Protein AF-A0A7R9W0L5-F1 (afdb_monomer)

InterPro domains:
  IPR002812 3-dehydroquinate synthase [PTHR33563] (50-302)
  IPR056179 3-dehydroquinate synthase, C-terminal domain [PF26558] (154-300)

Solvent-accessible surface area (backbone atoms only — not comparable to full-atom values): 17891 Å² total; per-residue (Å²): 139,82,81,84,74,78,77,81,80,88,54,59,69,46,76,46,79,65,74,84,76,89,69,84,79,86,83,81,89,81,86,85,83,93,76,94,69,95,70,81,89,67,88,69,88,87,69,81,59,79,65,52,59,59,52,44,52,50,55,63,71,27,61,94,68,64,43,39,42,31,36,50,55,92,50,46,82,52,41,64,52,46,56,38,37,93,82,64,26,53,76,36,76,43,68,59,94,86,54,59,69,63,40,56,48,40,51,49,50,57,49,50,54,51,48,53,52,51,48,62,62,52,74,54,70,76,84,70,79,85,84,54,71,83,87,72,84,59,52,72,34,29,40,71,52,98,73,88,60,93,32,62,46,82,34,53,27,32,30,46,28,38,75,51,76,43,49,59,53,20,20,36,42,35,9,59,40,89,89,44,60,45,44,34,20,21,28,31,48,86,52,100,86,51,84,57,41,29,31,28,28,66,49,28,33,40,76,20,26,34,36,23,37,83,46,70,49,68,44,40,54,68,73,62,51,65,67,44,42,30,30,35,40,27,64,81,82,69,48,75,46,64,43,40,30,58,43,79,48,74,44,83,40,55,20,28,45,33,37,37,40,32,75,43,96,83,76,46,75,46,73,40,39,31,48,33,51,72,33,76,68,30,30,35,58,34,88,78,67,99,48,67,48,47,36,59,68,73,47,55,69,62,79,84,126

Sequence (305 aa):
QDAAMALVGSAEWVLCDTRDDGDHGDTGGVPSDSSSSSGDDSDGDGGGSWRMIPAENLISVSRGTGTRVAVTVERAGDVVGLSRALELGVDALCVDIGAADELWTAAAEAREERRRGAEADDAGAGAGPSSGPSIVTGKCTRLEASGGGAGTVIADRVCVDLVRNLTPAEGCWIGSSAKLTALVLSEAATSSYVPSRPFRVNAGPVHSYIVLGDGKTTKYLAELRAGDEVLVHDVQSGEDRSVAVGRLKVEVRPCVMVGLSAELEDDAAAEGQVFLQQAETVRLGQREGDDSFVRVTDLSTDAQT

Structure (mmCIF, N/CA/C/O backbone):
data_AF-A0A7R9W0L5-F1
#
_entry.id   AF-A0A7R9W0L5-F1
#
loop_
_atom_site.group_PDB
_atom_site.id
_atom_site.type_symbol
_atom_site.label_atom_id
_atom_site.label_alt_id
_atom_site.label_comp_id
_atom_site.label_asym_id
_atom_site.label_entity_id
_atom_site.label_seq_id
_atom_site.pdbx_PDB_ins_code
_atom_site.Cartn_x
_atom_site.Cartn_y
_atom_site.Cartn_z
_atom_site.occupancy
_atom_site.B_iso_or_equiv
_atom_site.auth_seq_id
_atom_site.auth_comp_id
_atom_site.auth_asym_id
_atom_site.auth_atom_id
_atom_site.pdbx_PDB_model_num
ATOM 1 N N . GLN A 1 1 ? -45.007 14.762 17.135 1.00 34.75 1 GLN A N 1
ATOM 2 C CA . GLN A 1 1 ? -44.986 13.406 17.713 1.00 34.75 1 GLN A CA 1
ATOM 3 C C . GLN A 1 1 ? -44.819 12.293 16.670 1.00 34.75 1 GLN A C 1
ATOM 5 O O . GLN A 1 1 ? -44.615 11.177 17.105 1.00 34.75 1 GLN A O 1
ATOM 10 N N . ASP A 1 2 ? -44.727 12.565 15.355 1.00 36.88 2 ASP A N 1
ATOM 11 C CA . ASP A 1 2 ? -44.662 11.491 14.331 1.00 36.88 2 ASP A CA 1
ATOM 12 C C . ASP A 1 2 ? -43.419 11.477 13.414 1.00 36.88 2 ASP A C 1
ATOM 14 O O . ASP A 1 2 ? -43.422 10.812 12.387 1.00 36.88 2 ASP A O 1
ATOM 18 N N . ALA A 1 3 ? -42.319 12.149 13.772 1.00 29.69 3 ALA A N 1
ATOM 19 C CA . ALA A 1 3 ? -41.057 12.047 13.011 1.00 29.69 3 ALA A CA 1
ATOM 20 C C . ALA A 1 3 ? -39.934 11.296 13.756 1.00 29.69 3 ALA A C 1
ATOM 22 O O . ALA A 1 3 ? -38.934 10.931 13.150 1.00 29.69 3 ALA A O 1
ATOM 23 N N . ALA A 1 4 ? -40.102 11.026 15.056 1.00 29.69 4 ALA A N 1
ATOM 24 C CA . ALA A 1 4 ? -39.086 10.367 15.887 1.00 29.69 4 ALA A CA 1
ATOM 25 C C . ALA A 1 4 ? -39.265 8.837 15.996 1.00 29.69 4 ALA A C 1
ATOM 27 O O . ALA A 1 4 ? -38.382 8.154 16.500 1.00 29.69 4 ALA A O 1
ATOM 28 N N . MET A 1 5 ? -40.386 8.290 15.510 1.00 27.33 5 MET A N 1
ATOM 29 C CA . MET A 1 5 ? -40.734 6.859 15.603 1.00 27.33 5 MET A CA 1
ATOM 30 C C . MET A 1 5 ? -40.471 6.066 14.309 1.00 27.33 5 MET A C 1
ATOM 32 O O . MET A 1 5 ? -40.745 4.872 14.264 1.00 27.33 5 MET A O 1
ATOM 36 N N . ALA A 1 6 ? -39.923 6.690 13.259 1.00 29.44 6 ALA A N 1
ATOM 37 C CA . ALA A 1 6 ? -39.742 6.057 11.944 1.00 29.44 6 ALA A CA 1
ATOM 38 C C . ALA A 1 6 ? -38.325 5.504 11.672 1.00 29.44 6 ALA A C 1
ATOM 40 O O . ALA A 1 6 ? -38.046 5.075 10.558 1.00 29.44 6 ALA A O 1
ATOM 41 N N . LEU A 1 7 ? -37.430 5.489 12.667 1.00 29.89 7 LEU A N 1
ATOM 42 C CA . LEU A 1 7 ? -36.058 4.962 12.534 1.00 29.89 7 LEU A CA 1
ATOM 43 C C . LEU A 1 7 ? -35.806 3.676 13.337 1.00 29.89 7 LEU A C 1
ATOM 45 O O . LEU A 1 7 ? -34.663 3.264 13.524 1.00 29.89 7 LEU A O 1
ATOM 49 N N . VAL A 1 8 ? -36.869 3.007 13.786 1.00 33.22 8 VAL A N 1
ATOM 50 C CA . VAL A 1 8 ? -36.753 1.657 14.341 1.00 33.22 8 VAL A CA 1
ATOM 51 C C . VAL A 1 8 ? -36.676 0.658 13.181 1.00 33.22 8 VAL A C 1
ATOM 53 O O . VAL A 1 8 ? -37.687 0.364 12.551 1.00 33.22 8 VAL A O 1
ATOM 56 N N . GLY A 1 9 ? -35.477 0.121 12.929 1.00 40.94 9 GLY A N 1
ATOM 57 C CA . GLY A 1 9 ? -35.328 -1.218 12.342 1.00 40.94 9 GLY A CA 1
ATOM 58 C C . GLY A 1 9 ? -34.834 -1.349 10.897 1.00 40.94 9 GLY A C 1
ATOM 59 O O . GLY A 1 9 ? -35.378 -2.173 10.171 1.00 40.94 9 GLY A O 1
ATOM 60 N N . SER A 1 10 ? -33.794 -0.625 10.465 1.00 42.66 10 SER A N 1
ATOM 61 C CA . SER A 1 10 ? -33.135 -0.923 9.172 1.00 42.66 10 SER A CA 1
ATOM 62 C C . SER A 1 10 ? -31.627 -1.179 9.242 1.00 42.66 10 SER A C 1
ATOM 64 O O . SER A 1 10 ? -30.996 -1.324 8.200 1.00 42.66 10 SER A O 1
ATOM 66 N N . ALA A 1 11 ? -31.042 -1.228 10.438 1.00 47.88 11 ALA A N 1
ATOM 67 C CA . ALA A 1 11 ? -29.688 -1.732 10.636 1.00 47.88 11 ALA A CA 1
ATOM 68 C C . ALA A 1 11 ? -29.788 -3.003 11.477 1.00 47.88 11 ALA A C 1
ATOM 70 O O . ALA A 1 11 ? -30.410 -2.978 12.543 1.00 47.88 11 ALA A O 1
ATOM 71 N N . GLU A 1 12 ? -29.217 -4.108 10.998 1.00 62.69 12 GLU A N 1
ATOM 72 C CA . GLU A 1 12 ? -28.994 -5.269 11.855 1.00 62.69 12 GLU A CA 1
ATOM 73 C C . GLU A 1 12 ? -27.978 -4.844 12.918 1.00 62.69 12 GLU A C 1
ATOM 75 O O . GLU A 1 12 ? -26.856 -4.449 12.602 1.00 62.69 12 GLU A O 1
ATOM 80 N N . TRP A 1 13 ? -28.408 -4.817 14.178 1.00 71.06 13 TRP A N 1
ATOM 81 C CA . TRP A 1 13 ? -27.523 -4.527 15.298 1.00 71.06 13 TRP A CA 1
ATOM 82 C C . TRP A 1 13 ? -26.973 -5.835 15.839 1.00 71.06 13 TRP A C 1
ATOM 84 O O . TRP A 1 13 ? -27.733 -6.747 16.165 1.00 71.06 13 TRP A O 1
ATOM 94 N N . VAL A 1 14 ? -25.657 -5.899 15.992 1.00 72.12 14 VAL A N 1
ATOM 95 C CA . VAL A 1 14 ? -24.996 -6.932 16.781 1.00 72.12 14 VAL A CA 1
ATOM 96 C C . VAL A 1 14 ? -24.668 -6.321 18.134 1.00 72.12 14 VAL A C 1
ATOM 98 O O . VAL A 1 14 ? -23.895 -5.367 18.221 1.00 72.12 14 VAL A O 1
ATOM 101 N N . LEU A 1 15 ? -25.285 -6.863 19.183 1.00 75.12 15 LEU A N 1
ATOM 102 C CA . LEU A 1 15 ? -24.950 -6.533 20.562 1.00 75.12 15 LEU 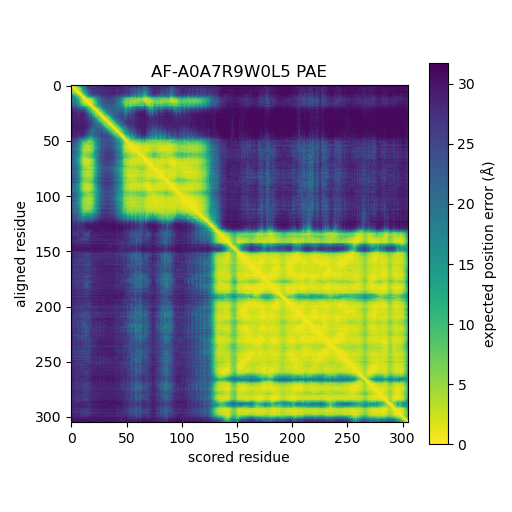A CA 1
ATOM 103 C C . LEU A 1 15 ? -23.866 -7.498 21.043 1.00 75.12 15 LEU A C 1
ATOM 105 O O . LEU A 1 15 ? -24.099 -8.702 21.136 1.00 75.12 15 LEU A O 1
ATOM 109 N N . CYS A 1 16 ? -22.690 -6.962 21.346 1.00 74.12 16 CYS A N 1
ATOM 110 C CA . CYS A 1 16 ? -21.625 -7.697 22.004 1.00 74.12 16 CYS A CA 1
ATOM 111 C C . CYS A 1 16 ? -21.727 -7.464 23.510 1.00 74.12 16 CYS A C 1
ATOM 113 O O . CYS A 1 16 ? -21.418 -6.379 24.013 1.00 74.12 16 CYS A O 1
ATOM 115 N N . ASP A 1 17 ? -22.180 -8.494 24.215 1.00 71.44 17 ASP A N 1
ATOM 116 C CA . ASP A 1 17 ? -22.121 -8.522 25.664 1.00 71.44 17 ASP A CA 1
ATOM 117 C C . ASP A 1 17 ? -20.736 -9.015 26.086 1.00 71.44 17 ASP A C 1
ATOM 119 O O . ASP A 1 17 ? -20.365 -10.153 25.808 1.00 71.44 17 ASP A O 1
ATOM 123 N N . THR A 1 18 ? -19.942 -8.128 26.681 1.00 61.59 18 THR A N 1
ATOM 124 C CA . THR A 1 18 ? -18.583 -8.456 27.134 1.00 61.59 18 THR A CA 1
ATOM 125 C C . THR A 1 18 ? -18.512 -8.701 28.636 1.00 61.59 18 THR A C 1
ATOM 127 O O . THR A 1 18 ? -17.411 -8.854 29.163 1.00 61.59 18 THR A O 1
ATOM 130 N N . ARG A 1 19 ? -19.658 -8.712 29.328 1.00 64.31 19 ARG A N 1
ATOM 131 C CA . ARG A 1 19 ? -19.737 -8.914 30.776 1.00 64.31 19 ARG A CA 1
ATOM 132 C C . ARG A 1 19 ? -19.174 -10.282 31.154 1.00 64.31 19 ARG A C 1
ATOM 134 O O . ARG A 1 19 ? -19.301 -11.250 30.409 1.00 64.31 19 ARG A O 1
ATOM 141 N N . ASP A 1 20 ? -18.476 -10.320 32.282 1.00 57.91 20 ASP A N 1
ATOM 142 C CA . ASP A 1 20 ? -17.773 -11.515 32.738 1.00 57.91 20 ASP A CA 1
ATOM 143 C C . ASP A 1 20 ? -18.773 -12.436 33.451 1.00 57.91 20 ASP A C 1
ATOM 145 O O . ASP A 1 20 ? -19.079 -12.254 34.631 1.00 57.91 20 ASP A O 1
ATOM 149 N N . ASP A 1 21 ? -19.348 -13.393 32.723 1.00 45.19 21 ASP A N 1
ATOM 150 C CA . ASP A 1 21 ? -20.144 -14.457 33.328 1.00 45.19 21 ASP A CA 1
ATOM 151 C C . ASP A 1 21 ? -19.165 -15.457 33.956 1.00 45.19 21 ASP A C 1
ATOM 153 O O . ASP A 1 21 ? -18.685 -16.379 33.297 1.00 45.19 21 ASP A O 1
ATOM 157 N N . GLY A 1 22 ? -18.829 -15.244 35.231 1.00 44.59 22 GLY A N 1
ATOM 158 C CA . GLY A 1 22 ? -17.899 -16.054 36.026 1.00 44.59 22 GLY A CA 1
ATOM 159 C C . GLY A 1 22 ? -18.328 -17.508 36.287 1.00 44.59 22 GLY A C 1
ATOM 160 O O . GLY A 1 22 ? -18.217 -17.980 37.415 1.00 44.59 22 GLY A O 1
ATOM 161 N N . ASP A 1 23 ? -18.798 -18.233 35.273 1.00 38.44 23 ASP A N 1
ATOM 162 C CA . ASP A 1 23 ? -19.141 -19.652 35.340 1.00 38.44 23 ASP A CA 1
ATOM 163 C C . ASP A 1 23 ? -18.310 -20.452 34.325 1.00 38.44 23 ASP A C 1
ATOM 165 O O . ASP A 1 23 ? -18.768 -20.889 33.268 1.00 38.44 23 ASP A O 1
ATOM 169 N N . HIS A 1 24 ? -17.032 -20.653 34.644 1.00 44.25 24 HIS A N 1
ATOM 170 C CA . HIS A 1 24 ? -16.303 -21.816 34.142 1.00 44.25 24 HIS A CA 1
ATOM 171 C C . HIS A 1 24 ? -16.594 -22.991 35.076 1.00 44.25 24 HIS A C 1
ATOM 173 O O . HIS A 1 24 ? -15.804 -23.329 35.956 1.00 44.25 24 HIS A O 1
ATOM 179 N N . GLY A 1 25 ? -17.767 -23.596 34.882 1.00 31.89 25 GLY A N 1
ATOM 180 C CA . GLY A 1 25 ? -18.154 -24.855 35.502 1.00 31.89 25 GLY A CA 1
ATOM 181 C C . GLY A 1 25 ? -17.182 -25.975 35.126 1.00 31.89 25 GLY A C 1
ATOM 182 O O . GLY A 1 25 ? -17.280 -26.586 34.062 1.00 31.89 25 GLY A O 1
ATOM 183 N N . ASP A 1 26 ? -16.252 -26.246 36.036 1.00 38.25 26 ASP A N 1
ATOM 184 C CA . ASP A 1 26 ? -15.405 -27.432 36.082 1.00 38.25 26 ASP A CA 1
ATOM 185 C C . ASP A 1 26 ? -16.265 -28.708 36.122 1.00 38.25 26 ASP A C 1
ATOM 187 O O . ASP A 1 26 ? -16.941 -28.990 37.111 1.00 38.25 26 ASP A O 1
ATOM 191 N N . THR A 1 27 ? -16.230 -29.503 35.048 1.00 36.38 27 THR A N 1
ATOM 192 C CA . THR A 1 27 ? -16.520 -30.943 35.115 1.00 36.38 27 THR A CA 1
ATOM 193 C C . THR A 1 27 ? -15.613 -31.717 34.157 1.00 36.38 27 THR A C 1
ATOM 195 O O . THR A 1 27 ? -15.954 -31.976 33.005 1.00 36.38 27 THR A O 1
ATOM 198 N N . GLY A 1 28 ? -14.443 -32.141 34.639 1.00 30.94 28 GLY A N 1
ATOM 199 C CA . GLY A 1 28 ? -13.601 -33.067 33.876 1.00 30.94 28 GLY A CA 1
ATOM 200 C C . GLY A 1 28 ? -12.304 -33.474 34.563 1.00 30.94 28 GLY A C 1
ATOM 201 O O . GLY A 1 28 ? -11.228 -33.228 34.031 1.00 30.94 28 GLY A O 1
ATOM 202 N N . GLY A 1 29 ? -12.396 -34.092 35.742 1.00 29.16 29 GLY A N 1
ATOM 203 C CA . GLY A 1 29 ? -11.234 -34.467 36.546 1.00 29.16 29 GLY A CA 1
ATOM 204 C C . GLY A 1 29 ? -10.310 -35.534 35.939 1.00 29.16 29 GLY A C 1
ATOM 205 O O . GLY A 1 29 ? -10.769 -36.535 35.393 1.00 29.16 29 GLY A O 1
ATOM 206 N N . VAL A 1 30 ? -9.005 -35.357 36.177 1.00 32.53 30 VAL A N 1
ATOM 207 C CA . VAL A 1 30 ? -7.988 -36.406 36.396 1.00 32.53 30 VAL A CA 1
ATOM 208 C C . VAL A 1 30 ? -6.987 -35.854 37.437 1.00 32.53 30 VAL A C 1
ATOM 210 O O . VAL A 1 30 ? -6.662 -34.669 37.365 1.00 32.53 30 VAL A O 1
ATOM 213 N N . PRO A 1 31 ? -6.539 -36.636 38.443 1.00 35.94 31 PRO A N 1
ATOM 214 C CA . PRO A 1 31 ? -5.947 -36.080 39.658 1.00 35.94 31 PRO A CA 1
ATOM 215 C C . PRO A 1 31 ? -4.422 -35.901 39.620 1.00 35.94 31 PRO A C 1
ATOM 217 O O . PRO A 1 31 ? -3.700 -36.675 38.999 1.00 35.94 31 PRO A O 1
ATOM 220 N N . SER A 1 32 ? -4.005 -34.919 40.428 1.00 33.69 32 SER A N 1
ATOM 221 C CA . SER A 1 32 ? -2.757 -34.787 41.194 1.00 33.69 32 SER A CA 1
ATOM 222 C C . SER A 1 32 ? -1.420 -34.913 40.461 1.00 33.69 32 SER A C 1
ATOM 224 O O . SER A 1 32 ? -0.955 -36.015 40.198 1.00 33.69 32 SER A O 1
ATOM 226 N N . ASP A 1 33 ? -0.705 -33.790 40.389 1.00 27.56 33 ASP A N 1
ATOM 227 C CA . ASP A 1 33 ? 0.568 -33.718 41.103 1.00 27.56 33 ASP A CA 1
ATOM 228 C C . ASP A 1 33 ? 0.789 -32.326 41.699 1.00 27.56 33 ASP A C 1
ATOM 230 O O . ASP A 1 33 ? 0.549 -31.286 41.088 1.00 27.56 33 ASP A O 1
ATOM 234 N N . SER A 1 34 ? 1.177 -32.341 42.967 1.00 35.25 34 SER A N 1
ATOM 235 C CA . SER A 1 34 ? 1.405 -31.186 43.816 1.00 35.25 34 SER A CA 1
ATOM 236 C C . SER A 1 34 ? 2.727 -30.504 43.479 1.00 35.25 34 SER A C 1
ATOM 238 O O . SER A 1 34 ? 3.794 -31.075 43.706 1.00 35.25 34 SER A O 1
ATOM 240 N N . SER A 1 35 ? 2.671 -29.236 43.088 1.00 30.81 35 SER A N 1
ATOM 241 C CA . SER A 1 35 ? 3.763 -28.300 43.342 1.00 30.81 35 SER A CA 1
ATOM 242 C C . SER A 1 35 ? 3.185 -26.940 43.695 1.00 30.81 35 SER A C 1
ATOM 244 O O . SER A 1 35 ? 2.633 -26.229 42.861 1.00 30.81 35 SER A O 1
ATOM 246 N N . SER A 1 36 ? 3.303 -26.612 44.974 1.00 32.59 36 SER A N 1
ATOM 247 C CA . SER A 1 36 ? 3.072 -25.294 45.534 1.00 32.59 36 SER A CA 1
ATOM 248 C C . SER A 1 36 ? 3.970 -24.254 44.861 1.00 32.59 36 SER A C 1
ATOM 250 O O . SER A 1 36 ? 5.187 -24.279 45.051 1.00 32.59 36 SER A O 1
ATOM 252 N N . SER A 1 37 ? 3.373 -23.289 44.175 1.00 28.89 37 SER A N 1
ATOM 253 C CA . SER A 1 37 ? 3.909 -21.932 44.144 1.00 28.89 37 SER A CA 1
ATOM 254 C C . SER A 1 37 ? 2.746 -20.965 44.271 1.00 28.89 37 SER A C 1
ATOM 256 O O . SER A 1 37 ? 1.914 -20.854 43.377 1.00 28.89 37 SER A O 1
ATOM 258 N N . SER A 1 38 ? 2.687 -20.302 45.419 1.00 34.09 38 SER A N 1
ATOM 259 C CA . SER A 1 38 ? 1.970 -19.052 45.625 1.00 34.09 38 SER A CA 1
ATOM 260 C C . SER A 1 38 ? 2.437 -18.043 44.573 1.00 34.09 38 SER A C 1
ATOM 262 O O . SER A 1 38 ? 3.528 -17.485 44.700 1.00 34.09 38 SER A O 1
ATOM 264 N N . GLY A 1 39 ? 1.650 -17.896 43.511 1.00 26.75 39 GLY A N 1
ATOM 265 C CA . GLY A 1 39 ? 1.764 -16.830 42.530 1.00 26.75 39 GLY A CA 1
ATOM 266 C C . GLY A 1 39 ? 0.730 -15.776 42.879 1.00 26.75 39 GLY A C 1
ATOM 267 O O . GLY A 1 39 ? -0.462 -16.038 42.814 1.00 26.75 39 GLY A O 1
ATOM 268 N N . ASP A 1 40 ? 1.235 -14.647 43.346 1.00 27.00 40 ASP A N 1
ATOM 269 C CA . ASP A 1 40 ? 0.537 -13.387 43.562 1.00 27.00 40 ASP A CA 1
ATOM 270 C C . ASP A 1 40 ? -0.138 -12.972 42.240 1.00 27.00 40 ASP A C 1
ATOM 272 O O . ASP A 1 40 ? 0.567 -12.687 41.264 1.00 27.00 40 ASP A O 1
ATOM 276 N N . ASP A 1 41 ? -1.475 -12.970 42.188 1.00 29.83 41 ASP A N 1
ATOM 277 C CA . ASP A 1 41 ? -2.255 -12.362 41.102 1.00 29.83 41 ASP A CA 1
ATOM 278 C C . ASP A 1 41 ? -2.067 -10.845 41.188 1.00 29.83 41 ASP A C 1
ATOM 280 O O . ASP A 1 41 ? -2.843 -10.097 41.780 1.00 29.83 41 ASP A O 1
ATOM 284 N N . SER A 1 42 ? -0.936 -10.407 40.649 1.00 29.22 42 SER A N 1
ATOM 285 C CA . SER A 1 42 ? -0.634 -9.012 40.407 1.00 29.22 42 SER A CA 1
ATOM 286 C C . SER A 1 42 ? -1.112 -8.695 38.998 1.00 29.22 42 SER A C 1
ATOM 288 O O . SER A 1 42 ? -0.500 -9.111 38.015 1.00 29.22 42 SER A O 1
ATOM 290 N N . ASP A 1 43 ? -2.231 -7.971 38.930 1.00 36.09 43 ASP A N 1
ATOM 291 C CA . ASP A 1 43 ? -2.732 -7.291 37.739 1.00 36.09 43 ASP A CA 1
ATOM 292 C C . ASP A 1 43 ? -1.620 -6.410 37.150 1.00 36.09 43 ASP A C 1
ATOM 294 O O . ASP A 1 43 ? -1.387 -5.267 37.553 1.00 36.09 43 ASP A O 1
ATOM 298 N N . GLY A 1 44 ? -0.874 -6.998 36.217 1.00 30.19 44 GLY A N 1
ATOM 299 C CA . GLY A 1 44 ? 0.159 -6.348 35.433 1.00 30.19 44 GLY A CA 1
ATOM 300 C C . GLY A 1 44 ? -0.469 -5.533 34.312 1.00 30.19 44 GLY A C 1
ATOM 301 O O . GLY A 1 44 ? -0.815 -6.065 33.259 1.00 30.19 44 GLY A O 1
ATOM 302 N N . ASP A 1 45 ? -0.579 -4.232 34.559 1.00 39.53 45 ASP A N 1
ATOM 303 C CA . ASP A 1 45 ? -0.750 -3.161 33.578 1.00 39.53 45 ASP A CA 1
ATOM 304 C C . ASP A 1 45 ? 0.206 -3.354 32.379 1.00 39.53 45 ASP A C 1
ATOM 306 O O . ASP A 1 45 ? 1.430 -3.314 32.533 1.00 39.53 45 ASP A O 1
ATOM 310 N N . GLY A 1 46 ? -0.343 -3.629 31.187 1.00 33.72 46 GLY A N 1
ATOM 311 C CA . GLY A 1 46 ? 0.453 -3.789 29.959 1.00 33.72 46 GLY A CA 1
ATOM 312 C C . GLY A 1 46 ? -0.122 -4.663 28.835 1.00 33.72 46 GLY A C 1
ATOM 313 O O . GLY A 1 46 ? 0.515 -4.779 27.788 1.00 33.72 46 GLY A O 1
ATOM 314 N N . GLY A 1 47 ? -1.303 -5.266 28.992 1.00 34.38 47 GLY A N 1
ATOM 315 C CA . GLY A 1 47 ? -1.981 -6.029 27.936 1.00 34.38 47 GLY A CA 1
ATOM 316 C C . GLY A 1 47 ? -3.387 -5.491 27.699 1.00 34.38 47 GLY A C 1
ATOM 317 O O . GLY A 1 47 ? -4.166 -5.395 28.641 1.00 34.38 47 GLY A O 1
ATOM 318 N N . GLY A 1 48 ? -3.717 -5.113 26.459 1.00 45.94 48 GLY A N 1
ATOM 319 C CA . GLY A 1 48 ? -5.055 -4.629 26.109 1.00 45.94 48 GLY A CA 1
ATOM 320 C C . GLY A 1 48 ? -6.145 -5.571 26.628 1.00 45.94 48 GLY A C 1
ATOM 321 O O . GLY A 1 48 ? -6.033 -6.787 26.482 1.00 45.94 48 GLY A O 1
ATOM 322 N N . SER A 1 49 ? -7.180 -4.997 27.253 1.00 58.41 49 SER A N 1
ATOM 323 C CA . SER A 1 49 ? -8.343 -5.720 27.785 1.00 58.41 49 SER A CA 1
ATOM 324 C C . SER A 1 49 ? -8.810 -6.774 26.775 1.00 58.41 49 SER A C 1
ATOM 326 O O . SER A 1 49 ? -9.047 -6.437 25.615 1.00 58.41 49 SER A O 1
ATOM 328 N N . TRP A 1 50 ? -8.978 -8.036 27.194 1.00 59.22 50 TRP A N 1
ATOM 329 C CA . TRP A 1 50 ? -9.490 -9.129 26.344 1.00 59.22 50 TRP A CA 1
ATOM 330 C C . TRP A 1 50 ? -10.806 -8.761 25.635 1.00 59.22 50 TRP A C 1
ATOM 332 O O . TRP A 1 50 ? -11.133 -9.346 24.615 1.00 59.22 50 TRP A O 1
ATOM 342 N N . ARG A 1 51 ? -11.533 -7.747 26.127 1.00 59.94 51 ARG A N 1
ATOM 343 C CA . ARG A 1 51 ? -12.759 -7.187 25.536 1.00 59.94 51 ARG A CA 1
ATOM 344 C C . ARG A 1 51 ? -12.529 -6.334 24.279 1.00 59.94 51 ARG A C 1
ATOM 346 O O . ARG A 1 51 ? -13.438 -6.211 23.462 1.00 59.94 51 ARG A O 1
ATOM 353 N N . MET A 1 52 ? -11.330 -5.780 24.096 1.00 66.81 52 MET A N 1
ATOM 354 C CA . MET A 1 52 ? -10.970 -4.978 22.921 1.00 66.81 52 MET A CA 1
ATOM 355 C C . MET A 1 52 ? -10.888 -5.835 21.656 1.00 66.81 52 MET A C 1
ATOM 357 O O . MET A 1 52 ? -11.457 -5.469 20.633 1.00 66.81 52 MET A O 1
ATOM 361 N N . ILE A 1 53 ? -10.264 -7.013 21.737 1.00 69.69 53 ILE A N 1
ATOM 362 C CA . ILE A 1 53 ? -10.016 -7.878 20.573 1.00 69.69 53 ILE A CA 1
ATOM 363 C C . ILE A 1 53 ? -11.334 -8.368 19.919 1.00 69.69 53 ILE A C 1
ATOM 365 O O . ILE A 1 53 ? -11.469 -8.271 18.697 1.00 69.69 53 ILE A O 1
ATOM 369 N N . PRO A 1 54 ? -12.353 -8.846 20.666 1.00 72.06 54 PRO A N 1
ATOM 370 C CA . PRO A 1 54 ? -13.660 -9.186 20.108 1.00 72.06 54 PRO A CA 1
ATOM 371 C C . PRO A 1 54 ? -14.374 -7.993 19.472 1.00 72.06 54 PRO A C 1
ATOM 373 O O . PRO A 1 54 ? -14.947 -8.141 18.393 1.00 72.06 54 PRO A O 1
ATOM 376 N N . ALA A 1 55 ? -14.327 -6.816 20.104 1.00 72.31 55 ALA A N 1
ATOM 377 C CA . ALA A 1 55 ? -14.956 -5.614 19.564 1.00 72.31 55 ALA A CA 1
ATOM 378 C C . ALA A 1 55 ? -14.294 -5.177 18.248 1.00 72.31 55 ALA A C 1
ATOM 380 O O . ALA A 1 55 ? -14.993 -4.886 17.280 1.00 72.31 55 ALA A O 1
ATOM 381 N N . GLU A 1 56 ? -12.963 -5.208 18.169 1.00 77.75 56 GLU A N 1
ATOM 382 C CA . GLU A 1 56 ? -12.208 -4.915 16.946 1.00 77.75 56 GLU A CA 1
ATOM 383 C C . GLU A 1 56 ? -12.526 -5.905 15.822 1.00 77.75 56 GLU A C 1
ATOM 385 O O . GLU A 1 56 ? -12.765 -5.492 14.685 1.00 77.75 56 GLU A O 1
ATOM 390 N N . ASN A 1 57 ? -12.614 -7.199 16.141 1.00 74.94 57 ASN A N 1
ATOM 391 C CA . ASN A 1 57 ? -13.004 -8.225 15.177 1.00 74.94 57 ASN A CA 1
ATOM 392 C C . ASN A 1 57 ? -14.422 -7.989 14.640 1.00 74.94 57 ASN A C 1
ATOM 394 O O . ASN A 1 57 ? -14.635 -8.074 13.431 1.00 74.94 57 ASN A O 1
ATOM 398 N N . LEU A 1 58 ? -15.379 -7.654 15.515 1.00 74.44 58 LEU A N 1
ATOM 399 C CA . LEU A 1 58 ? -16.758 -7.355 15.123 1.00 74.44 58 LEU A CA 1
ATOM 400 C C . LEU A 1 58 ? -16.855 -6.092 14.268 1.00 74.44 58 LEU A C 1
ATOM 402 O O . LEU A 1 58 ? -17.544 -6.112 13.251 1.00 74.44 58 LEU A O 1
ATOM 406 N N . ILE A 1 59 ? -16.137 -5.028 14.640 1.00 74.62 59 ILE A N 1
ATOM 407 C CA . ILE A 1 59 ? -16.041 -3.807 13.834 1.00 74.62 59 ILE A CA 1
ATOM 408 C C . ILE A 1 59 ? -15.463 -4.143 12.463 1.00 74.62 59 ILE A C 1
ATOM 410 O O . ILE A 1 59 ? -15.994 -3.681 11.465 1.00 74.62 59 ILE A O 1
ATOM 414 N N . SER A 1 60 ? -14.394 -4.940 12.394 1.00 70.06 60 SER A N 1
ATOM 415 C CA . SER A 1 60 ? -13.731 -5.300 11.136 1.00 70.06 60 SER A CA 1
ATOM 416 C C . SER A 1 60 ? -14.677 -6.015 10.166 1.00 70.06 60 SER A C 1
ATOM 418 O O . SER A 1 60 ? -14.783 -5.621 9.004 1.00 70.06 60 SER A O 1
ATOM 420 N N . VAL A 1 61 ? -15.427 -7.014 10.646 1.00 69.25 61 VAL A N 1
ATOM 421 C CA . VAL A 1 61 ? -16.336 -7.797 9.790 1.00 69.25 61 VAL A CA 1
ATOM 422 C C . VAL A 1 61 ? -17.641 -7.075 9.453 1.00 69.25 61 VAL A C 1
ATOM 424 O O . VAL A 1 61 ? -18.255 -7.393 8.436 1.00 69.25 61 VAL A O 1
ATOM 427 N N . SER A 1 62 ? -18.087 -6.121 10.276 1.00 68.00 62 SER A N 1
ATOM 428 C CA . SER A 1 62 ? -19.340 -5.395 10.039 1.00 68.00 62 SER A CA 1
ATOM 429 C C . SER A 1 62 ? -19.195 -4.263 9.016 1.00 68.00 62 SER A C 1
ATOM 431 O O . SER A 1 62 ? -20.202 -3.835 8.435 1.00 68.00 62 SER A O 1
ATOM 433 N N . ARG A 1 63 ? -17.967 -3.804 8.723 1.00 70.88 63 ARG A N 1
ATOM 434 C CA . ARG A 1 63 ? -17.721 -2.702 7.773 1.00 70.88 63 ARG A CA 1
ATOM 435 C C . ARG A 1 63 ? -18.338 -2.980 6.405 1.00 70.88 63 ARG A C 1
ATOM 437 O O . ARG A 1 63 ? -18.157 -4.039 5.815 1.00 70.88 63 ARG A O 1
ATOM 444 N N . GLY A 1 64 ? -19.066 -1.993 5.885 1.00 59.78 64 GLY A N 1
ATOM 445 C CA . GLY A 1 64 ? -19.669 -2.044 4.549 1.00 59.78 64 GLY A CA 1
ATOM 446 C C . GLY A 1 64 ? -20.874 -2.982 4.415 1.00 59.78 64 GLY A C 1
ATOM 447 O O . GLY A 1 64 ? -21.517 -2.986 3.371 1.00 59.78 64 GLY A O 1
ATOM 448 N N . THR A 1 65 ? -21.224 -3.734 5.464 1.00 70.88 65 THR A N 1
ATOM 449 C CA . TH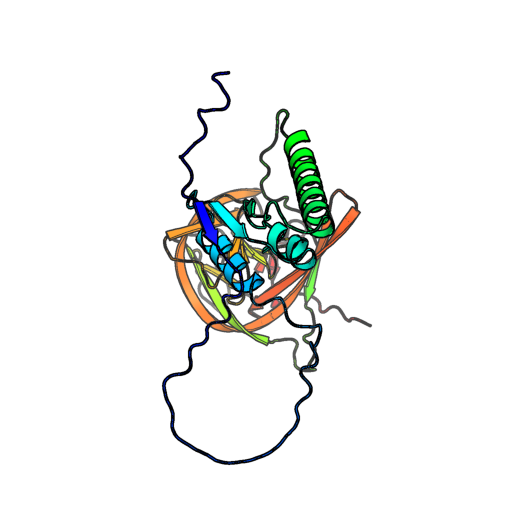R A 1 65 ? -22.388 -4.639 5.457 1.00 70.88 65 THR A CA 1
ATOM 450 C C . THR A 1 65 ? -23.696 -3.935 5.830 1.00 70.88 65 THR A C 1
ATOM 452 O O . THR A 1 65 ? -24.773 -4.478 5.610 1.00 70.88 65 THR A O 1
ATOM 455 N N . GLY A 1 66 ? -23.614 -2.730 6.409 1.00 73.38 66 GLY A N 1
ATOM 456 C CA . GLY A 1 66 ? -24.752 -2.023 7.011 1.00 73.38 66 GLY A CA 1
ATOM 457 C C . GLY A 1 66 ? -25.095 -2.488 8.434 1.00 73.38 66 GLY A C 1
ATOM 458 O O . GLY A 1 66 ? -25.924 -1.856 9.093 1.00 73.38 66 GLY A O 1
ATOM 459 N N . THR A 1 67 ? -24.437 -3.545 8.918 1.00 75.25 67 THR A N 1
ATOM 460 C CA . THR A 1 67 ? -24.537 -4.044 10.295 1.00 75.25 67 THR A CA 1
ATOM 461 C C . THR A 1 67 ? -23.871 -3.067 11.257 1.00 75.25 67 THR A C 1
ATOM 463 O O . THR A 1 67 ? -22.739 -2.647 11.018 1.00 75.25 67 THR A O 1
ATOM 466 N N . ARG A 1 68 ? -24.551 -2.728 12.355 1.00 82.38 68 ARG A N 1
ATOM 467 C CA . ARG A 1 68 ? -24.033 -1.835 13.403 1.00 82.38 68 ARG A CA 1
ATOM 468 C C . ARG A 1 68 ? -23.660 -2.617 14.655 1.00 82.38 68 ARG A C 1
ATOM 470 O O . ARG A 1 68 ? -24.357 -3.554 15.035 1.00 82.38 68 ARG A O 1
ATOM 477 N N . VAL A 1 69 ? -22.580 -2.222 15.312 1.00 82.19 69 VAL A N 1
ATOM 478 C CA . VAL A 1 69 ? -22.017 -2.900 16.482 1.00 82.19 69 VAL A CA 1
ATOM 479 C C . VAL A 1 69 ? -22.251 -2.059 17.731 1.00 82.19 69 VAL A C 1
ATOM 481 O O . VAL A 1 69 ? -21.751 -0.941 17.850 1.00 82.19 69 VAL A O 1
ATOM 484 N N . ALA A 1 70 ? -22.988 -2.618 18.686 1.00 87.31 70 ALA A N 1
ATOM 485 C CA . ALA A 1 70 ? -23.135 -2.065 20.026 1.00 87.31 70 ALA A CA 1
ATOM 486 C C . ALA A 1 70 ? -22.358 -2.929 21.026 1.00 87.31 70 ALA A C 1
ATOM 488 O O . ALA A 1 70 ? -22.444 -4.156 20.967 1.00 87.31 70 ALA A O 1
ATOM 489 N N . VAL A 1 71 ? -21.613 -2.313 21.944 1.00 85.38 71 VAL A N 1
ATOM 490 C CA . VAL A 1 71 ? -20.824 -3.038 22.955 1.00 85.38 71 VAL A CA 1
ATOM 491 C C . VAL A 1 71 ? -21.209 -2.585 24.356 1.00 85.38 71 VAL A C 1
ATOM 493 O O . VAL A 1 71 ? -21.217 -1.386 24.640 1.00 85.38 71 VAL A O 1
ATOM 496 N N . THR A 1 72 ? -21.511 -3.539 25.236 1.00 88.75 72 THR A N 1
ATOM 497 C CA . THR A 1 72 ? -21.746 -3.269 26.661 1.00 88.75 72 THR A CA 1
ATOM 498 C C . THR A 1 72 ? -20.439 -2.920 27.364 1.00 88.75 72 THR A C 1
ATOM 500 O O . THR A 1 72 ? -19.448 -3.635 27.206 1.00 88.75 72 THR A O 1
ATOM 503 N N . VAL A 1 73 ? -20.437 -1.839 28.148 1.00 87.38 73 VAL A N 1
ATOM 504 C CA . VAL A 1 73 ? -19.258 -1.353 28.880 1.00 87.38 73 VAL A CA 1
ATOM 505 C C . VAL A 1 73 ? -19.548 -1.305 30.372 1.00 87.38 73 VAL A C 1
ATOM 507 O O . VAL A 1 73 ? -20.593 -0.814 30.785 1.00 87.38 73 VAL A O 1
ATOM 510 N N . GLU A 1 74 ? -18.598 -1.783 31.175 1.00 84.75 74 GLU A N 1
ATOM 511 C CA . GLU A 1 74 ? -18.701 -1.800 32.644 1.00 84.75 74 GLU A CA 1
ATOM 512 C C . GLU A 1 74 ? -17.632 -0.942 33.330 1.00 84.75 74 GLU A C 1
ATOM 514 O O . GLU A 1 74 ? -17.813 -0.522 34.470 1.00 84.75 74 GLU A O 1
ATOM 519 N N . ARG A 1 75 ? -16.513 -0.666 32.647 1.00 85.25 75 ARG A N 1
ATOM 520 C CA . ARG A 1 75 ? -15.367 0.066 33.197 1.00 85.25 75 ARG A CA 1
ATOM 521 C C . ARG A 1 75 ? -15.105 1.332 32.392 1.00 85.25 75 ARG A C 1
ATOM 523 O O . ARG A 1 75 ? -14.974 1.272 31.172 1.00 85.25 75 ARG A O 1
ATOM 530 N N . ALA A 1 76 ? -14.961 2.466 33.080 1.00 86.19 76 ALA A N 1
ATOM 531 C CA . ALA A 1 76 ? -14.694 3.759 32.443 1.00 86.19 76 ALA A CA 1
ATOM 532 C C . ALA A 1 76 ? -13.422 3.731 31.572 1.00 86.19 76 ALA A C 1
ATOM 534 O O . ALA A 1 76 ? -13.404 4.309 30.489 1.00 86.19 76 ALA A O 1
ATOM 535 N N . GLY A 1 77 ? -12.396 2.978 31.987 1.00 84.88 77 GLY A N 1
ATOM 536 C CA . GLY A 1 77 ? -11.150 2.822 31.228 1.00 84.88 77 GLY A CA 1
ATOM 537 C C . GLY A 1 77 ? -11.304 2.149 29.857 1.00 84.88 77 GLY A C 1
ATOM 538 O O . GLY A 1 77 ? -10.514 2.424 28.959 1.00 84.88 77 GLY A O 1
ATOM 539 N N . ASP A 1 78 ? -12.339 1.327 29.649 1.00 83.81 78 ASP A N 1
ATOM 540 C CA . ASP A 1 78 ? -12.562 0.654 28.361 1.00 83.81 78 ASP A CA 1
ATOM 541 C C . ASP A 1 78 ? -13.250 1.577 27.335 1.00 83.81 78 ASP A C 1
ATOM 543 O O . ASP A 1 78 ? -13.221 1.306 26.133 1.00 83.81 78 ASP A O 1
ATOM 547 N N . VAL A 1 79 ? -13.862 2.681 27.783 1.00 87.94 79 VAL A N 1
ATOM 548 C CA . VAL A 1 79 ? -14.665 3.576 26.933 1.00 87.94 79 VAL A CA 1
ATOM 549 C C . VAL A 1 79 ? -13.832 4.187 25.813 1.00 87.94 79 VAL A C 1
ATOM 551 O O . VAL A 1 79 ? -14.257 4.181 24.656 1.00 87.94 79 VAL A O 1
ATOM 554 N N . VAL A 1 80 ? -12.642 4.701 26.128 1.00 85.88 80 VAL A N 1
ATOM 555 C CA . VAL A 1 80 ? -11.770 5.347 25.133 1.00 85.88 80 VAL A CA 1
ATOM 556 C C . VAL A 1 80 ? -11.308 4.330 24.092 1.00 85.88 80 VAL A C 1
ATOM 558 O O . VAL A 1 80 ? -11.340 4.616 22.898 1.00 85.88 80 VAL A O 1
ATOM 561 N N . GLY A 1 81 ? -10.951 3.121 24.536 1.00 83.81 81 GLY A N 1
ATOM 562 C CA . GLY A 1 81 ? -10.569 2.027 23.649 1.00 83.81 81 GLY A CA 1
ATOM 563 C C . GLY A 1 81 ? -11.706 1.658 22.699 1.00 83.81 81 GLY A C 1
ATOM 564 O O . GLY A 1 81 ? -11.544 1.725 21.486 1.00 83.81 81 GLY A O 1
ATOM 565 N N . LEU A 1 82 ? -12.891 1.352 23.226 1.00 85.12 82 LEU A N 1
ATOM 566 C CA . LEU A 1 82 ? -14.036 0.907 22.423 1.00 85.12 82 LEU A CA 1
ATOM 567 C C . LEU A 1 82 ? -14.604 2.006 21.512 1.00 85.12 82 LEU A C 1
ATOM 569 O O . LEU A 1 82 ? -14.999 1.732 20.377 1.00 85.12 82 LEU A O 1
ATOM 573 N N . SER A 1 83 ? -14.616 3.261 21.968 1.00 86.38 83 SER A N 1
ATOM 574 C CA . SER A 1 83 ? -15.065 4.407 21.161 1.00 86.38 83 SER A CA 1
ATOM 575 C C . SER A 1 83 ? -14.096 4.772 20.035 1.00 86.38 83 SER A C 1
ATOM 577 O O . SER A 1 83 ? -14.480 5.508 19.126 1.00 86.38 83 SER A O 1
ATOM 579 N N . ARG A 1 84 ? -12.864 4.246 20.053 1.00 82.38 84 ARG A N 1
ATOM 580 C CA . ARG A 1 84 ? -11.817 4.548 19.061 1.00 82.38 84 ARG A CA 1
ATOM 581 C C . ARG A 1 84 ? -11.158 3.304 18.464 1.00 82.38 84 ARG A C 1
ATOM 583 O O . ARG A 1 84 ? -10.162 3.425 17.755 1.00 82.38 84 ARG A O 1
ATOM 590 N N . ALA A 1 85 ? -11.710 2.122 18.728 1.00 80.81 85 ALA A N 1
ATOM 591 C CA . ALA A 1 85 ? -11.194 0.844 18.258 1.00 80.81 85 ALA A CA 1
ATOM 592 C C . ALA A 1 85 ? -11.012 0.854 16.730 1.00 80.81 85 ALA A C 1
ATOM 594 O O . ALA A 1 85 ? -11.932 1.204 15.986 1.00 80.81 85 ALA A O 1
ATOM 595 N N . LEU A 1 86 ? -9.814 0.498 16.253 1.00 74.88 86 LEU A N 1
ATOM 596 C CA . LEU A 1 86 ? -9.428 0.585 14.834 1.00 74.88 86 LEU A CA 1
ATOM 597 C C . LEU A 1 86 ? -9.649 1.975 14.194 1.00 74.88 86 LEU A C 1
ATOM 599 O O . LEU A 1 86 ? -10.041 2.052 13.026 1.00 74.88 86 LEU A O 1
ATOM 603 N N . GLU A 1 87 ? -9.476 3.050 14.973 1.00 77.50 87 GLU A N 1
ATOM 604 C CA . GLU A 1 87 ? -9.712 4.463 14.608 1.00 77.50 87 GLU A CA 1
ATOM 605 C C . GLU A 1 87 ? -11.148 4.785 14.142 1.00 77.50 87 GLU A C 1
ATOM 607 O O . GLU A 1 87 ? -11.451 5.926 13.807 1.00 77.50 87 GLU A O 1
ATOM 612 N N . LEU A 1 88 ? -12.058 3.808 14.184 1.00 77.25 88 LEU A N 1
ATOM 613 C CA . LEU A 1 88 ? -13.483 3.997 13.916 1.00 77.25 88 LEU A CA 1
ATOM 614 C C . LEU A 1 88 ? -14.299 4.012 15.197 1.00 77.25 88 LEU A C 1
ATOM 616 O O . LEU A 1 88 ? -15.164 4.866 15.358 1.00 77.25 88 LEU A O 1
ATOM 620 N N . GLY A 1 89 ? -14.020 3.044 16.073 1.00 84.12 89 GLY A N 1
ATOM 621 C CA . GLY A 1 89 ? -14.783 2.645 17.248 1.00 84.12 89 GLY A CA 1
ATOM 622 C C . GLY A 1 89 ? -16.136 1.999 16.946 1.00 84.12 89 GLY A C 1
ATOM 623 O O . GLY A 1 89 ? -16.597 1.950 15.810 1.00 84.12 89 GLY A O 1
ATOM 624 N N . VAL A 1 90 ? -16.794 1.522 17.999 1.00 85.56 90 VAL A N 1
ATOM 625 C CA . VAL A 1 90 ? -18.124 0.889 17.931 1.00 85.56 90 VAL A CA 1
ATOM 626 C C . VAL A 1 90 ? -19.220 1.902 17.577 1.00 85.56 90 VAL A C 1
ATOM 628 O O . VAL A 1 90 ? -19.087 3.092 17.889 1.00 85.56 90 VAL A O 1
ATOM 631 N N . ASP A 1 91 ? -20.325 1.448 16.985 1.00 86.12 91 ASP A N 1
ATOM 632 C CA . ASP A 1 91 ? -21.471 2.306 16.646 1.00 86.12 91 ASP A CA 1
ATOM 633 C C . ASP A 1 91 ? -22.240 2.775 17.890 1.00 86.12 91 ASP A C 1
ATOM 635 O O . ASP A 1 91 ? -22.835 3.854 17.886 1.00 86.12 91 ASP A O 1
ATOM 639 N N . ALA A 1 92 ? -22.226 1.983 18.967 1.00 88.81 92 ALA A N 1
ATOM 640 C CA . ALA A 1 92 ? -22.834 2.350 20.241 1.00 88.81 92 ALA A CA 1
ATOM 641 C C . ALA A 1 92 ? -22.117 1.721 21.443 1.00 88.81 92 ALA A C 1
ATOM 643 O O . ALA A 1 92 ? -21.657 0.581 21.388 1.00 88.81 92 ALA A O 1
ATOM 644 N N . LEU A 1 93 ? -22.085 2.458 22.555 1.00 89.06 93 LEU A N 1
ATOM 645 C CA . LEU A 1 93 ? -21.726 1.935 23.871 1.00 89.06 93 LEU A CA 1
ATOM 646 C C . LEU A 1 93 ? -23.016 1.731 24.671 1.00 89.06 93 LEU A C 1
ATOM 648 O O . LEU A 1 93 ? -23.824 2.655 24.793 1.00 89.06 93 LEU A O 1
ATOM 652 N N . CYS A 1 94 ? -23.215 0.533 25.208 1.00 89.81 94 CYS A N 1
ATOM 653 C CA . CYS A 1 94 ? -24.330 0.217 26.091 1.00 89.81 94 CYS A CA 1
ATOM 654 C C . CYS A 1 94 ? -23.861 0.346 27.543 1.00 89.81 94 CYS A C 1
ATOM 656 O O . CYS A 1 94 ? -23.059 -0.457 28.015 1.00 89.81 94 CYS A O 1
ATOM 658 N N . VAL A 1 95 ? -24.353 1.376 28.233 1.00 88.81 95 VAL A N 1
ATOM 659 C CA . VAL A 1 95 ? -24.061 1.652 29.646 1.00 88.81 95 VAL A CA 1
ATOM 660 C C . VAL A 1 95 ? -25.282 1.269 30.477 1.00 88.81 95 VAL A C 1
ATOM 662 O O . VAL A 1 95 ? -26.407 1.631 30.123 1.00 88.81 95 VAL A O 1
ATOM 665 N N . ASP A 1 96 ? -25.072 0.526 31.564 1.00 86.00 96 ASP A N 1
ATOM 666 C CA . ASP A 1 96 ? -26.151 0.174 32.490 1.00 86.00 96 ASP A CA 1
ATOM 667 C C . ASP A 1 96 ? -26.713 1.438 33.168 1.00 86.00 96 ASP A C 1
ATOM 669 O O . ASP A 1 96 ? -25.973 2.336 33.571 1.00 86.00 96 ASP A O 1
ATOM 673 N N . ILE A 1 97 ? -28.037 1.506 33.324 1.00 83.62 97 ILE A N 1
ATOM 674 C CA . ILE A 1 97 ? -28.731 2.616 33.993 1.00 83.62 97 ILE A CA 1
ATOM 675 C C . ILE A 1 97 ? -28.245 2.780 35.443 1.00 83.62 97 ILE A C 1
ATOM 677 O O . ILE A 1 97 ? -28.211 3.898 35.949 1.00 83.62 97 ILE A O 1
ATOM 681 N N . GLY A 1 98 ? -27.854 1.685 36.101 1.00 85.75 98 GLY A N 1
ATOM 682 C CA . GLY A 1 98 ? -27.304 1.683 37.457 1.00 85.75 98 GLY A CA 1
ATOM 683 C C . GLY A 1 98 ? -25.787 1.876 37.545 1.00 85.75 98 GLY A C 1
ATOM 684 O O . GLY A 1 98 ? -25.240 1.739 38.638 1.00 85.75 98 GLY A O 1
ATOM 685 N N . ALA A 1 99 ? -25.094 2.138 36.432 1.00 86.31 99 ALA A N 1
ATOM 686 C CA . ALA A 1 99 ? -23.643 2.291 36.431 1.00 86.31 99 ALA A CA 1
ATOM 687 C C . ALA A 1 99 ? -23.166 3.522 37.219 1.00 86.31 99 ALA A C 1
ATOM 689 O O . ALA A 1 99 ? -23.886 4.508 37.369 1.00 86.31 99 ALA A O 1
ATOM 690 N N . ALA A 1 100 ? -21.914 3.469 37.685 1.00 88.88 100 ALA A N 1
ATOM 691 C CA . ALA A 1 100 ? -21.274 4.573 38.392 1.00 88.88 100 ALA A CA 1
ATOM 692 C C . ALA A 1 100 ? -21.187 5.846 37.527 1.00 88.88 100 ALA A C 1
ATOM 694 O O . ALA A 1 100 ? -20.974 5.772 36.313 1.00 88.88 100 ALA A O 1
ATOM 695 N N . ASP A 1 101 ? -21.268 7.012 38.175 1.00 88.69 101 ASP A N 1
ATOM 696 C CA . ASP A 1 101 ? -21.207 8.328 37.518 1.00 88.69 101 ASP A CA 1
ATOM 697 C C . ASP A 1 101 ? -19.937 8.512 36.670 1.00 88.69 101 ASP A C 1
ATOM 699 O O . ASP A 1 101 ? -19.969 9.159 35.623 1.00 88.69 101 ASP A O 1
ATOM 703 N N . GLU A 1 102 ? -18.821 7.904 37.078 1.00 90.06 102 GLU A N 1
ATOM 704 C CA . GLU A 1 102 ? -17.555 7.933 36.338 1.00 90.06 102 GLU A CA 1
ATOM 705 C C . GLU A 1 102 ? -17.676 7.287 34.948 1.00 90.06 102 GLU A C 1
ATOM 707 O O . GLU A 1 102 ? -17.143 7.816 33.973 1.00 90.06 102 GLU A O 1
ATOM 712 N N . LEU A 1 103 ? -18.423 6.182 34.823 1.00 86.38 103 LEU A N 1
ATOM 713 C CA . LEU A 1 103 ? -18.639 5.515 33.536 1.00 86.38 103 LEU A CA 1
ATOM 714 C C . LEU A 1 103 ? -19.542 6.351 32.623 1.00 86.38 103 LEU A C 1
ATOM 716 O O . LEU A 1 103 ? -19.267 6.484 31.430 1.00 86.38 103 LEU A O 1
ATOM 720 N N . TRP A 1 104 ? -20.592 6.952 33.188 1.00 89.12 104 TRP A N 1
ATOM 721 C CA . TRP A 1 104 ? -21.462 7.879 32.463 1.00 89.12 104 TRP A CA 1
ATOM 722 C C . TRP A 1 104 ? -20.709 9.119 31.983 1.00 89.12 104 TRP A C 1
ATOM 724 O O . TRP A 1 104 ? -20.920 9.561 30.852 1.00 89.12 104 TRP A O 1
ATOM 734 N N . THR A 1 105 ? -19.803 9.641 32.810 1.00 89.56 105 THR A N 1
ATOM 735 C CA . THR A 1 105 ? -18.941 10.779 32.470 1.00 89.56 105 THR A CA 1
ATOM 736 C C . THR A 1 105 ? -18.016 10.420 31.310 1.00 89.56 105 THR A C 1
ATOM 738 O O . THR A 1 105 ? -18.057 11.090 30.280 1.00 89.56 105 THR A O 1
ATOM 741 N N . ALA A 1 106 ? -17.286 9.303 31.407 1.00 88.31 106 ALA A N 1
ATOM 742 C CA . ALA A 1 106 ? -16.401 8.838 30.339 1.00 88.31 106 ALA A CA 1
ATOM 743 C C . ALA A 1 106 ? -17.155 8.604 29.014 1.00 88.31 106 ALA A C 1
ATOM 745 O O . ALA A 1 106 ? -16.685 8.985 27.942 1.00 88.31 106 ALA A O 1
ATOM 746 N N . ALA A 1 107 ? -18.355 8.011 29.068 1.00 87.75 107 ALA A N 1
ATOM 747 C CA . ALA A 1 107 ? -19.186 7.790 27.883 1.00 87.75 107 ALA A CA 1
ATOM 748 C C . ALA A 1 107 ? -19.690 9.105 27.258 1.00 87.75 107 ALA A C 1
ATOM 750 O O . ALA A 1 107 ? -19.753 9.223 26.031 1.00 87.75 107 ALA A O 1
ATOM 751 N N . ALA A 1 108 ? -20.044 10.095 28.083 1.00 87.50 108 ALA A N 1
ATOM 752 C CA . ALA A 1 108 ? -20.468 11.412 27.619 1.00 87.50 108 ALA A CA 1
ATOM 753 C C . ALA A 1 108 ? -19.317 12.186 26.960 1.00 87.50 108 ALA A C 1
ATOM 755 O O . ALA A 1 108 ? -19.514 12.757 25.887 1.00 87.50 108 ALA A O 1
ATOM 756 N N . GLU A 1 109 ? -18.122 12.151 27.552 1.00 88.62 109 GLU A N 1
ATOM 757 C CA . GLU A 1 109 ? -16.910 12.758 26.990 1.00 88.62 109 GLU A CA 1
ATOM 758 C C . GLU A 1 109 ? -16.549 12.128 25.641 1.00 88.62 109 GLU A C 1
ATOM 760 O O . GLU A 1 109 ? -16.421 12.837 24.644 1.00 88.62 109 GLU A O 1
ATOM 765 N N . ALA A 1 110 ? -16.513 10.793 25.561 1.00 85.56 110 ALA A N 1
ATOM 766 C CA . ALA A 1 110 ? -16.232 10.084 24.312 1.00 85.56 110 ALA A CA 1
ATOM 767 C C . ALA A 1 110 ? -17.264 10.385 23.208 1.00 85.56 110 ALA A C 1
ATOM 769 O O . ALA A 1 110 ? -16.923 10.474 22.025 1.00 85.56 110 ALA A O 1
ATOM 770 N N . ARG A 1 111 ? -18.542 10.568 23.575 1.00 84.50 111 ARG A N 1
ATOM 771 C CA . ARG A 1 111 ? -19.594 10.988 22.638 1.00 84.50 111 ARG A CA 1
ATOM 772 C C . ARG A 1 111 ? -19.366 12.411 22.133 1.00 84.50 111 ARG A C 1
ATOM 774 O O . ARG A 1 111 ? -19.550 12.660 20.943 1.00 84.50 111 ARG A O 1
ATOM 781 N N . GLU A 1 112 ? -19.017 13.332 23.022 1.00 81.50 112 GLU A N 1
ATOM 782 C CA . GLU A 1 112 ? -18.797 14.739 22.689 1.00 81.50 112 GLU A CA 1
ATOM 783 C C . GLU A 1 112 ? -17.560 14.926 21.802 1.00 81.50 112 GLU A C 1
ATOM 785 O O . GLU A 1 112 ? -17.629 15.639 20.802 1.00 81.50 112 GLU A O 1
ATOM 790 N N . GLU A 1 113 ? -16.463 14.222 22.089 1.00 81.12 113 GLU A N 1
ATOM 791 C CA . GLU A 1 113 ? -15.270 14.214 21.236 1.00 81.12 113 GLU A CA 1
ATOM 792 C C . GLU A 1 113 ? -15.581 13.703 19.824 1.00 81.12 113 GLU A C 1
ATOM 794 O O . GLU A 1 113 ? -15.204 14.338 18.837 1.00 81.12 113 GLU A O 1
ATOM 799 N N . ARG A 1 114 ? -16.336 12.601 19.706 1.00 76.06 114 ARG A N 1
ATOM 800 C CA . ARG A 1 114 ? -16.784 12.083 18.403 1.00 76.06 114 ARG A CA 1
ATOM 801 C C . ARG A 1 114 ? -17.705 13.045 17.669 1.00 76.06 114 ARG A C 1
ATOM 803 O O . ARG A 1 114 ? -17.590 13.179 16.455 1.00 76.06 114 ARG A O 1
ATOM 810 N N . ARG A 1 115 ? -18.613 13.713 18.385 1.00 76.00 115 ARG A N 1
ATOM 811 C CA . ARG A 1 115 ? -19.492 14.735 17.804 1.00 76.00 115 ARG A CA 1
ATOM 812 C C . ARG A 1 115 ? -18.672 15.907 17.274 1.00 76.00 115 ARG A C 1
ATOM 814 O O . ARG A 1 115 ? -18.920 16.350 16.163 1.00 76.00 115 ARG A O 1
ATOM 821 N N . ARG A 1 116 ? -17.667 16.363 18.025 1.00 75.44 116 ARG A N 1
ATOM 822 C CA . ARG A 1 116 ? -16.758 17.438 17.609 1.00 75.44 116 ARG A CA 1
ATOM 823 C C . ARG A 1 116 ? -15.921 17.052 16.386 1.00 75.44 116 ARG A C 1
ATOM 825 O O . ARG A 1 116 ? -15.724 17.897 15.521 1.00 75.44 116 ARG A O 1
ATOM 832 N N . GLY A 1 117 ? -15.463 15.800 16.303 1.00 63.81 117 GLY A N 1
ATOM 833 C CA . GLY A 1 117 ? -14.806 15.260 15.107 1.00 63.81 117 GLY A CA 1
ATOM 834 C C . GLY A 1 117 ? -15.741 15.246 13.896 1.00 63.81 117 GLY A C 1
ATOM 835 O O . GLY A 1 117 ? -15.417 15.818 12.864 1.00 63.81 117 GLY A O 1
ATOM 836 N N . ALA A 1 118 ? -16.953 14.709 14.059 1.00 59.16 118 ALA A N 1
ATOM 837 C CA . ALA A 1 118 ? -17.948 14.660 12.989 1.00 59.16 118 ALA A CA 1
ATOM 838 C C . ALA A 1 118 ? -18.436 16.054 12.541 1.00 59.16 118 ALA A C 1
ATOM 840 O O . ALA A 1 118 ? -18.724 16.254 11.368 1.00 59.16 118 ALA A O 1
ATOM 841 N N . GLU A 1 119 ? -18.525 17.030 13.448 1.00 48.19 119 GLU A N 1
ATOM 842 C CA . GLU A 1 119 ? -18.890 18.418 13.121 1.00 48.19 119 GLU A CA 1
ATOM 843 C C . GLU A 1 119 ? -17.752 19.183 12.434 1.00 48.19 119 GLU A C 1
ATOM 845 O O . GLU A 1 119 ? -18.026 20.065 11.622 1.00 48.19 119 GLU A O 1
ATOM 850 N N . ALA A 1 120 ? -16.489 18.841 12.711 1.00 52.47 120 ALA A N 1
ATOM 851 C CA . ALA A 1 120 ? -15.353 19.335 11.933 1.00 52.47 120 ALA A CA 1
ATOM 852 C C . ALA A 1 120 ? -15.374 18.775 10.498 1.00 52.47 120 ALA A C 1
ATOM 854 O O . ALA A 1 120 ? -15.075 19.510 9.559 1.00 52.47 120 ALA A O 1
ATOM 855 N N . ASP A 1 121 ? -15.813 17.525 10.332 1.00 43.66 121 ASP A N 1
ATOM 856 C CA . ASP A 1 121 ? -15.981 16.886 9.023 1.00 43.66 121 ASP A CA 1
ATOM 857 C C . ASP A 1 121 ? -17.210 17.426 8.249 1.00 43.66 121 ASP A C 1
ATOM 859 O O . ASP A 1 121 ? -17.157 17.586 7.029 1.00 43.66 121 ASP A O 1
ATOM 863 N N . ASP A 1 122 ? -18.312 17.757 8.939 1.00 36.44 122 ASP A N 1
ATOM 864 C CA . ASP A 1 122 ? -19.569 18.246 8.333 1.00 36.44 122 ASP A CA 1
ATOM 865 C C . ASP A 1 122 ? -19.565 19.762 8.045 1.00 36.44 122 ASP A C 1
ATOM 867 O O . ASP A 1 122 ? -20.189 20.220 7.087 1.00 36.44 122 ASP A O 1
ATOM 871 N N . ALA A 1 123 ? -18.792 20.568 8.784 1.00 43.38 123 ALA A N 1
ATOM 872 C CA . ALA A 1 123 ? -18.611 21.996 8.486 1.00 43.38 123 ALA A CA 1
ATOM 873 C C . ALA A 1 123 ? -17.886 22.261 7.144 1.00 43.38 123 ALA A C 1
ATOM 875 O O . ALA A 1 123 ? -17.901 23.391 6.650 1.00 43.38 123 ALA A O 1
ATOM 876 N N . GLY A 1 124 ? -17.302 21.226 6.527 1.00 39.81 124 GLY A N 1
ATOM 877 C CA . GLY A 1 124 ? -16.789 21.230 5.154 1.00 39.81 124 GLY A CA 1
ATOM 878 C C . GLY A 1 124 ? -17.820 20.858 4.073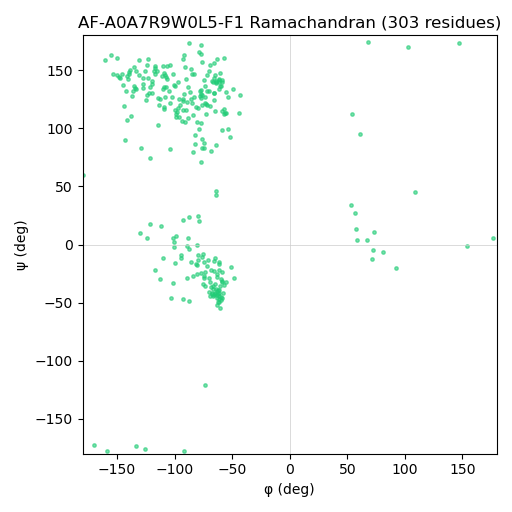 1.00 39.81 124 GLY A C 1
ATOM 879 O O . GLY A 1 124 ? -17.507 20.932 2.888 1.00 39.81 124 GLY A O 1
ATOM 880 N N . ALA A 1 125 ? -19.059 20.489 4.426 1.00 38.19 125 ALA A N 1
ATOM 881 C CA . ALA A 1 125 ? -20.058 19.942 3.495 1.00 38.19 125 ALA A CA 1
ATOM 882 C C . ALA A 1 125 ? -20.926 21.000 2.769 1.00 38.19 125 ALA A C 1
ATOM 884 O O . ALA A 1 125 ? -22.029 20.713 2.297 1.00 38.19 125 ALA A O 1
ATOM 885 N N . GLY A 1 126 ? -20.434 22.237 2.640 1.00 30.56 126 GLY A N 1
ATOM 886 C CA . GLY A 1 126 ? -21.077 23.329 1.903 1.00 30.56 126 GLY A CA 1
ATOM 887 C C . GLY A 1 126 ? -20.418 23.597 0.546 1.00 30.56 126 GLY A C 1
ATOM 888 O O . GLY A 1 126 ? -19.636 24.528 0.428 1.00 30.56 126 GLY A O 1
ATOM 889 N N . ALA A 1 127 ? -20.782 22.818 -0.479 1.00 43.38 127 ALA A N 1
ATOM 890 C CA . ALA A 1 127 ? -20.391 22.958 -1.897 1.00 43.38 127 ALA A CA 1
ATOM 891 C C . ALA A 1 127 ? -18.872 22.866 -2.246 1.00 43.38 127 ALA A C 1
ATOM 893 O O . ALA A 1 127 ? -18.178 23.875 -2.324 1.00 43.38 127 ALA A O 1
ATOM 894 N N . GLY A 1 128 ? -18.420 21.652 -2.628 1.00 29.12 128 GLY A N 1
ATOM 895 C CA . GLY A 1 128 ? -17.106 21.316 -3.244 1.00 29.12 128 GLY A CA 1
ATOM 896 C C . GLY A 1 128 ? -16.083 20.683 -2.274 1.00 29.12 128 GLY A C 1
ATOM 897 O O . GLY A 1 128 ? -16.325 20.746 -1.076 1.00 29.12 128 GLY A O 1
ATOM 898 N N . PRO A 1 129 ? -14.923 20.138 -2.720 1.00 41.09 129 PRO A N 1
ATOM 899 C CA . PRO A 1 129 ? -14.624 19.248 -3.851 1.00 41.09 129 PRO A CA 1
ATOM 900 C C . PRO A 1 129 ? -14.687 17.752 -3.430 1.00 41.09 129 PRO A C 1
ATOM 902 O O . PRO A 1 129 ? -15.007 17.410 -2.297 1.00 41.09 129 PRO A O 1
ATOM 905 N N . SER A 1 130 ? -14.392 16.824 -4.339 1.00 41.66 130 SER A N 1
ATOM 906 C CA . SER A 1 130 ? -14.171 15.407 -4.022 1.00 41.66 130 SER A CA 1
ATOM 907 C C . SER A 1 130 ? -13.058 15.236 -2.976 1.00 41.66 130 SER A C 1
ATOM 909 O O . SER A 1 130 ? -11.897 15.473 -3.304 1.00 41.66 130 SER A O 1
ATOM 911 N N . SER A 1 131 ? -13.360 14.777 -1.756 1.00 44.53 131 SER A N 1
ATOM 912 C CA . SER A 1 131 ? -12.321 14.326 -0.815 1.00 44.53 131 SER A CA 1
ATOM 913 C C . SER A 1 131 ? -11.823 12.934 -1.217 1.00 44.53 131 SER A C 1
ATOM 915 O O . SER A 1 131 ? -12.174 11.902 -0.642 1.00 44.53 131 SER A O 1
ATOM 917 N N . GLY A 1 132 ? -11.081 12.909 -2.321 1.00 49.44 132 GLY A N 1
ATOM 918 C CA . GLY A 1 132 ? -10.098 11.869 -2.578 1.00 49.44 132 GLY A CA 1
ATOM 919 C C . GLY A 1 132 ? -8.836 12.129 -1.744 1.00 49.44 132 GLY A C 1
ATOM 920 O O . GLY A 1 132 ? -8.717 13.184 -1.116 1.00 49.44 132 GLY A O 1
ATOM 921 N N . PRO A 1 133 ? -7.897 11.179 -1.720 1.00 60.28 133 PRO A N 1
ATOM 922 C CA . PRO A 1 133 ? -6.631 11.325 -1.023 1.00 60.28 133 PRO A CA 1
ATOM 923 C C . PRO A 1 133 ? -5.864 12.502 -1.636 1.00 60.28 133 PRO A C 1
ATOM 925 O O . PRO A 1 133 ? -5.796 12.638 -2.860 1.00 60.28 133 PRO A O 1
ATOM 928 N N . SER A 1 134 ? -5.309 13.377 -0.796 1.00 76.25 134 SER A N 1
ATOM 929 C CA . SER A 1 134 ? -4.483 14.485 -1.271 1.00 76.25 134 SER A CA 1
ATOM 930 C C . SER A 1 134 ? -3.126 13.949 -1.723 1.00 76.25 134 SER A C 1
ATOM 932 O O . SER A 1 134 ? -2.396 13.299 -0.974 1.00 76.25 134 SER A O 1
ATOM 934 N N . ILE A 1 135 ? -2.787 14.196 -2.987 1.00 83.69 135 ILE A N 1
ATOM 935 C CA . ILE A 1 135 ? -1.493 13.807 -3.547 1.00 83.69 135 ILE A CA 1
ATOM 936 C C . ILE A 1 135 ? -0.506 14.939 -3.283 1.00 83.69 135 ILE A C 1
ATOM 938 O O . ILE A 1 135 ? -0.582 15.992 -3.919 1.00 83.69 135 ILE A O 1
ATOM 942 N N . VAL A 1 136 ? 0.439 14.697 -2.379 1.00 85.69 136 VAL A N 1
ATOM 943 C CA . VAL A 1 136 ? 1.517 15.631 -2.034 1.00 85.69 136 VAL A CA 1
ATOM 944 C C . VAL A 1 136 ? 2.864 15.126 -2.551 1.00 8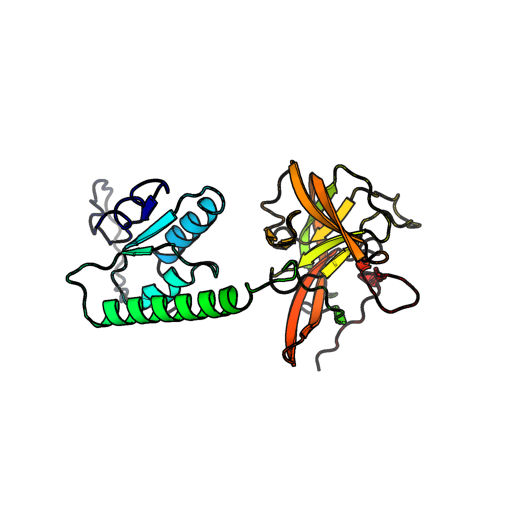5.69 136 VAL A C 1
ATOM 946 O O . VAL A 1 136 ? 3.107 13.920 -2.623 1.00 85.69 136 VAL A O 1
ATOM 949 N N . THR A 1 137 ? 3.753 16.048 -2.920 1.00 86.62 137 THR A N 1
ATOM 950 C CA . THR A 1 137 ? 5.142 15.709 -3.258 1.00 86.62 137 THR A CA 1
ATOM 951 C C . THR A 1 137 ? 5.958 15.664 -1.970 1.00 86.62 137 THR A C 1
ATOM 953 O O . THR A 1 137 ? 6.023 16.651 -1.243 1.00 86.62 137 THR A O 1
ATOM 956 N N . GLY A 1 138 ? 6.581 14.520 -1.695 1.00 87.50 138 GLY A N 1
ATOM 957 C CA . GLY A 1 138 ? 7.434 14.307 -0.527 1.00 87.50 138 GLY A CA 1
ATOM 958 C C . GLY A 1 138 ? 8.829 13.807 -0.897 1.00 87.50 138 GLY A C 1
ATOM 959 O O . GLY A 1 138 ? 9.172 13.657 -2.071 1.00 87.50 138 GLY A O 1
ATOM 960 N N . LYS A 1 139 ? 9.636 13.516 0.122 1.00 88.69 139 LYS A N 1
ATOM 961 C CA . LYS A 1 139 ? 10.947 12.875 -0.002 1.00 88.69 139 LYS A CA 1
ATOM 962 C C . LYS A 1 139 ? 10.839 11.399 0.357 1.00 88.69 139 LYS A C 1
ATOM 964 O O . LYS A 1 139 ? 10.068 11.007 1.232 1.00 88.69 139 LYS A O 1
ATOM 969 N N . CYS A 1 140 ? 11.649 10.584 -0.312 1.00 91.44 140 CYS A N 1
ATOM 970 C CA . CYS A 1 140 ? 11.837 9.189 0.050 1.00 91.44 140 CYS A CA 1
ATOM 971 C C . CYS A 1 140 ? 13.324 8.876 0.210 1.00 91.44 140 CYS A C 1
ATOM 973 O O . CYS A 1 140 ? 14.147 9.277 -0.614 1.00 91.44 140 CYS A O 1
ATOM 975 N N . THR A 1 141 ? 13.669 8.168 1.281 1.00 91.31 141 THR A N 1
ATOM 976 C CA . THR A 1 141 ? 15.045 7.760 1.580 1.00 91.31 141 THR A CA 1
ATOM 977 C C . THR A 1 141 ? 15.077 6.298 1.976 1.00 91.31 141 THR A C 1
ATOM 979 O O . THR A 1 141 ? 14.114 5.741 2.508 1.00 91.31 141 THR A O 1
ATOM 982 N N . ARG A 1 142 ? 16.186 5.627 1.677 1.00 90.31 142 ARG A N 1
ATOM 983 C CA . ARG A 1 142 ? 16.390 4.261 2.141 1.00 90.31 142 ARG A CA 1
ATOM 984 C C . ARG A 1 142 ? 16.786 4.299 3.614 1.00 90.31 142 ARG A C 1
ATOM 986 O O . ARG A 1 142 ? 17.765 4.953 3.970 1.00 90.31 142 ARG A O 1
ATOM 993 N N . LEU A 1 143 ? 16.052 3.560 4.441 1.00 87.00 143 LEU A N 1
ATOM 994 C CA . LEU A 1 143 ? 16.335 3.412 5.863 1.00 87.00 143 LEU A CA 1
ATOM 995 C C . LEU A 1 143 ? 17.111 2.118 6.119 1.00 87.00 143 LEU A C 1
ATOM 997 O O . LEU A 1 143 ? 16.821 1.069 5.534 1.00 87.00 143 LEU A O 1
ATOM 1001 N N . GLU A 1 144 ? 18.091 2.189 7.015 1.00 77.81 144 GLU A N 1
ATOM 1002 C CA . GLU A 1 144 ? 18.824 1.016 7.483 1.00 77.81 144 GLU A CA 1
ATOM 1003 C C . GLU A 1 144 ? 17.979 0.236 8.496 1.00 77.81 144 GLU A C 1
ATOM 1005 O O . GLU A 1 144 ? 17.404 0.798 9.429 1.00 77.81 144 GLU A O 1
ATOM 1010 N N . ALA A 1 145 ? 17.899 -1.083 8.324 1.00 63.06 145 ALA A N 1
ATOM 1011 C CA . ALA A 1 145 ? 17.274 -1.942 9.321 1.00 63.06 145 ALA A CA 1
ATOM 1012 C C . ALA A 1 145 ? 18.213 -2.076 10.530 1.00 63.06 145 ALA A C 1
ATOM 1014 O O . ALA A 1 145 ? 19.417 -2.293 10.372 1.00 63.06 145 ALA A O 1
ATOM 1015 N N . SER A 1 146 ? 17.667 -1.982 11.743 1.00 54.81 146 SER A N 1
ATOM 1016 C CA . SER A 1 146 ? 18.396 -2.128 13.005 1.00 54.81 146 SER A CA 1
ATOM 1017 C C . SER A 1 146 ? 18.971 -3.547 13.150 1.00 54.81 146 SER A C 1
ATOM 1019 O O . SER A 1 146 ? 18.350 -4.442 13.714 1.00 54.81 146 SER A O 1
ATOM 1021 N N . GLY A 1 147 ? 20.164 -3.782 12.589 1.00 51.53 147 GLY A N 1
ATOM 1022 C CA . GLY A 1 147 ? 20.801 -5.105 12.609 1.00 51.53 147 GLY A CA 1
ATOM 1023 C C . GLY A 1 147 ? 22.127 -5.278 11.855 1.00 51.53 147 GLY A C 1
ATOM 1024 O O . GLY A 1 147 ? 22.606 -6.404 11.768 1.00 51.53 147 GLY A O 1
ATOM 1025 N N . GLY A 1 148 ? 22.738 -4.224 11.302 1.00 42.53 148 GLY A N 1
ATOM 1026 C CA . GLY A 1 148 ? 24.116 -4.267 10.770 1.00 42.53 148 GLY A CA 1
ATOM 1027 C C . GLY A 1 148 ? 24.358 -5.132 9.517 1.00 42.53 148 GLY A C 1
ATOM 1028 O O . GLY A 1 148 ? 25.498 -5.250 9.072 1.00 42.53 148 GLY A O 1
ATOM 1029 N N . GLY A 1 149 ? 23.316 -5.734 8.936 1.00 50.88 149 GLY A N 1
ATOM 1030 C CA . GLY A 1 149 ? 23.337 -6.314 7.587 1.00 50.88 149 GLY A CA 1
ATOM 1031 C C . GLY A 1 149 ? 22.989 -5.267 6.526 1.00 50.88 149 GLY A C 1
ATOM 1032 O O . GLY A 1 149 ? 22.601 -4.165 6.881 1.00 50.88 149 GLY A O 1
ATOM 1033 N N . ALA A 1 150 ? 23.101 -5.611 5.236 1.00 54.25 150 ALA A N 1
ATOM 1034 C CA . ALA A 1 150 ? 22.960 -4.727 4.062 1.00 54.25 150 ALA A CA 1
ATOM 1035 C C . ALA A 1 150 ? 21.560 -4.088 3.839 1.00 54.25 150 ALA A C 1
ATOM 1037 O O . ALA A 1 150 ? 21.053 -4.076 2.711 1.00 54.25 150 ALA A O 1
ATOM 1038 N N . GLY A 1 151 ? 20.909 -3.602 4.897 1.00 71.50 151 GLY A N 1
ATOM 1039 C CA . GLY A 1 151 ? 19.673 -2.829 4.878 1.00 71.50 151 GLY A CA 1
ATOM 1040 C C . GLY A 1 151 ? 18.503 -3.520 4.182 1.00 71.50 151 GLY A C 1
ATOM 1041 O O . GLY A 1 151 ? 17.682 -2.828 3.587 1.00 71.50 151 GLY A O 1
ATOM 1042 N N . THR A 1 152 ? 18.465 -4.859 4.150 1.00 83.19 152 THR A N 1
ATOM 1043 C CA . THR A 1 152 ? 17.371 -5.641 3.549 1.00 83.19 152 THR A CA 1
ATOM 1044 C C . THR A 1 152 ? 16.755 -6.598 4.564 1.00 83.19 152 THR A C 1
ATOM 1046 O O . THR A 1 152 ? 17.452 -7.178 5.393 1.00 83.19 152 THR A O 1
ATOM 1049 N N . VAL A 1 153 ? 15.440 -6.770 4.479 1.00 89.62 153 VAL A N 1
ATOM 1050 C CA . VAL A 1 153 ? 14.622 -7.663 5.301 1.00 89.62 153 VAL A CA 1
ATOM 1051 C C . VAL A 1 153 ? 13.950 -8.672 4.378 1.00 89.62 153 VAL A C 1
ATOM 1053 O O . VAL A 1 153 ? 13.491 -8.319 3.293 1.00 89.62 153 VAL A O 1
ATOM 1056 N N . ILE A 1 154 ? 13.899 -9.940 4.776 1.00 94.00 154 ILE A N 1
ATOM 1057 C CA . ILE A 1 154 ? 13.165 -10.957 4.017 1.00 94.00 154 ILE A CA 1
ATOM 1058 C C . ILE A 1 154 ? 11.674 -10.809 4.311 1.00 94.00 154 ILE A C 1
ATOM 1060 O O . ILE A 1 154 ? 11.279 -10.802 5.474 1.00 94.00 154 ILE A O 1
ATOM 1064 N N . ALA A 1 155 ? 10.854 -10.704 3.265 1.00 95.00 155 ALA A N 1
ATOM 1065 C CA . ALA A 1 155 ? 9.417 -10.514 3.401 1.00 95.00 155 ALA A CA 1
ATOM 1066 C C . ALA A 1 155 ? 8.610 -11.351 2.401 1.00 95.00 155 ALA A C 1
ATOM 1068 O O . ALA A 1 155 ? 9.045 -11.594 1.271 1.00 95.00 155 ALA A O 1
ATOM 1069 N N . ASP A 1 156 ? 7.395 -11.724 2.804 1.00 97.62 156 ASP A N 1
ATOM 1070 C CA . ASP A 1 156 ? 6.360 -12.258 1.919 1.00 97.62 156 ASP A CA 1
ATOM 1071 C C . ASP A 1 156 ? 5.774 -11.119 1.083 1.00 97.62 156 ASP A C 1
ATOM 1073 O O . ASP A 1 156 ? 4.806 -10.463 1.470 1.00 97.62 156 ASP A O 1
ATOM 1077 N N . ARG A 1 157 ? 6.404 -10.833 -0.058 1.00 97.38 157 ARG A N 1
ATOM 1078 C CA . ARG A 1 157 ? 6.046 -9.704 -0.919 1.00 97.38 157 ARG A CA 1
ATOM 1079 C C . ARG A 1 157 ? 4.938 -10.094 -1.889 1.00 97.38 157 ARG A C 1
ATOM 1081 O O . ARG A 1 157 ? 5.053 -11.066 -2.642 1.00 97.38 157 ARG A O 1
ATOM 1088 N N . VAL A 1 158 ? 3.910 -9.264 -1.981 1.00 98.56 158 VAL A N 1
ATOM 1089 C CA . VAL A 1 158 ? 2.778 -9.432 -2.894 1.00 98.56 158 VAL A CA 1
ATOM 1090 C C . VAL A 1 158 ? 3.046 -8.681 -4.206 1.00 98.56 158 VAL A C 1
ATOM 1092 O O . VAL A 1 158 ? 3.322 -7.487 -4.199 1.00 98.56 158 VAL A O 1
ATOM 1095 N N . CYS A 1 159 ? 2.970 -9.363 -5.355 1.00 98.12 159 CYS A N 1
ATOM 1096 C CA . CYS A 1 159 ? 2.698 -8.693 -6.634 1.00 98.12 159 CYS A CA 1
ATOM 1097 C C . CYS A 1 159 ? 1.188 -8.629 -6.839 1.00 98.12 159 CYS A C 1
ATOM 1099 O O . CYS A 1 159 ? 0.513 -9.656 -6.708 1.00 98.12 159 CYS A O 1
ATOM 1101 N N . VAL A 1 160 ? 0.699 -7.472 -7.270 1.00 98.69 160 VAL A N 1
ATOM 1102 C CA . VAL A 1 160 ? -0.682 -7.289 -7.715 1.00 98.69 160 VAL A CA 1
ATOM 1103 C C . VAL A 1 160 ? -0.702 -7.357 -9.240 1.00 98.69 160 VAL A C 1
ATOM 1105 O O . VAL A 1 160 ? -0.130 -6.496 -9.906 1.00 98.69 160 VAL A O 1
ATOM 1108 N N . ASP A 1 161 ? -1.314 -8.404 -9.793 1.00 98.62 161 ASP A N 1
ATOM 1109 C CA . ASP A 1 161 ? -1.598 -8.508 -11.225 1.00 98.62 161 ASP A CA 1
ATOM 1110 C C . ASP A 1 161 ? -3.024 -8.037 -11.487 1.00 98.62 161 ASP A C 1
ATOM 1112 O O . ASP A 1 161 ? -3.985 -8.627 -10.987 1.00 98.62 161 ASP A O 1
ATOM 1116 N N . LEU A 1 162 ? -3.159 -7.001 -12.300 1.00 98.62 162 LEU A N 1
ATOM 1117 C CA . LEU A 1 162 ? -4.418 -6.375 -12.671 1.00 98.62 162 LEU A CA 1
ATOM 1118 C C . LEU A 1 162 ? -4.982 -6.983 -13.959 1.00 98.62 162 LEU A C 1
ATOM 1120 O O . LEU A 1 162 ? -4.264 -7.580 -14.761 1.00 98.62 162 LEU A O 1
ATOM 1124 N N . VAL A 1 163 ? -6.286 -6.820 -14.188 1.00 97.75 163 VAL A N 1
ATOM 1125 C CA . VAL A 1 163 ? -6.950 -7.312 -15.415 1.00 97.75 163 VAL A CA 1
ATOM 1126 C C . VAL A 1 163 ? -6.754 -6.390 -16.627 1.00 97.75 163 VAL A C 1
ATOM 1128 O O . VAL A 1 163 ? -7.253 -6.663 -17.719 1.00 97.75 163 VAL A O 1
ATOM 1131 N N . ARG A 1 164 ? -6.035 -5.279 -16.449 1.00 96.06 164 ARG A N 1
ATOM 1132 C CA . ARG A 1 164 ? -5.707 -4.295 -17.485 1.00 96.06 164 ARG A CA 1
ATOM 1133 C C . ARG A 1 164 ? -4.199 -4.100 -17.535 1.00 96.06 164 ARG A C 1
ATOM 1135 O O . ARG A 1 164 ? -3.529 -4.163 -16.510 1.00 96.06 164 ARG A O 1
ATOM 1142 N N . ASN A 1 165 ? -3.688 -3.793 -18.723 1.00 97.56 165 ASN A N 1
ATOM 1143 C CA . ASN A 1 165 ? -2.332 -3.275 -18.855 1.00 97.56 165 ASN A CA 1
ATOM 1144 C C . ASN A 1 165 ? -2.267 -1.838 -18.326 1.00 97.56 165 ASN A C 1
ATOM 1146 O O . ASN A 1 165 ? -3.233 -1.076 -18.465 1.00 97.56 165 ASN A O 1
ATOM 1150 N N . LEU A 1 166 ? -1.126 -1.510 -17.731 1.00 97.31 166 LEU A N 1
ATOM 1151 C CA . LEU A 1 166 ? -0.750 -0.197 -17.238 1.00 97.31 166 LEU A CA 1
ATOM 1152 C C . LEU A 1 166 ? 0.362 0.387 -18.120 1.00 97.31 166 LEU A C 1
ATOM 1154 O O . LEU A 1 166 ? 1.135 -0.348 -18.747 1.00 97.31 166 LEU A O 1
ATOM 1158 N N . THR A 1 167 ? 0.443 1.711 -18.163 1.00 95.94 167 THR A N 1
ATOM 1159 C CA . THR A 1 167 ? 1.569 2.457 -18.724 1.00 95.94 167 THR A CA 1
ATOM 1160 C C . THR A 1 167 ? 2.753 2.456 -17.742 1.00 95.94 167 THR A C 1
ATOM 1162 O O . THR A 1 167 ? 2.589 2.179 -16.550 1.00 95.94 167 THR A O 1
ATOM 1165 N N . PRO A 1 168 ? 3.974 2.802 -18.193 1.00 94.69 168 PRO A N 1
ATOM 1166 C CA . PRO A 1 168 ? 5.115 3.003 -17.298 1.00 94.69 168 PRO A CA 1
ATOM 1167 C C . PRO A 1 168 ? 4.939 4.124 -16.262 1.00 94.69 168 PRO A C 1
ATOM 1169 O O . PRO A 1 168 ? 5.723 4.150 -15.308 1.00 94.69 168 PRO A O 1
ATOM 1172 N N . ALA A 1 169 ? 3.969 5.022 -16.461 1.00 94.56 169 ALA A N 1
ATOM 1173 C CA . ALA A 1 169 ? 3.619 6.129 -15.570 1.00 94.56 169 ALA A CA 1
ATOM 1174 C C . ALA A 1 169 ? 2.483 5.776 -14.591 1.00 94.56 169 ALA A C 1
ATOM 1176 O O . ALA A 1 169 ? 2.249 6.513 -13.636 1.00 94.56 169 ALA A O 1
ATOM 1177 N N . GLU A 1 170 ? 1.806 4.646 -14.802 1.00 96.81 170 GLU A N 1
ATOM 1178 C CA . GLU A 1 170 ? 0.719 4.169 -13.952 1.00 96.81 170 GLU A CA 1
ATOM 1179 C C . GLU A 1 170 ? 1.224 3.271 -12.814 1.00 96.81 170 GLU A C 1
ATOM 1181 O O . GLU A 1 170 ? 2.122 2.438 -13.000 1.00 96.81 170 GLU A O 1
ATOM 1186 N N . GLY A 1 171 ? 0.606 3.401 -11.640 1.00 97.88 171 GLY A N 1
ATOM 1187 C CA . GLY A 1 171 ? 0.945 2.643 -10.436 1.00 97.88 171 GLY A CA 1
ATOM 1188 C C . GLY A 1 171 ? -0.177 2.577 -9.406 1.00 97.88 171 GLY A C 1
ATOM 1189 O O . GLY A 1 171 ? -1.264 3.101 -9.627 1.00 97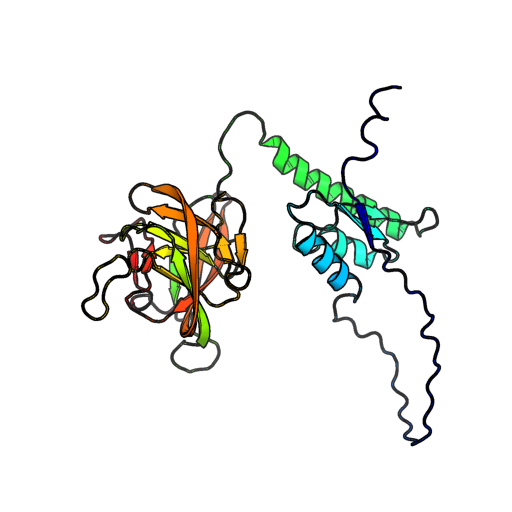.88 171 GLY A O 1
ATOM 1190 N N . CYS A 1 172 ? 0.108 1.939 -8.271 1.00 98.25 172 CYS A N 1
ATOM 1191 C CA . CYS A 1 172 ? -0.794 1.848 -7.120 1.00 98.25 172 CYS A CA 1
ATOM 1192 C C . CYS A 1 172 ? -0.183 2.528 -5.891 1.00 98.25 172 CYS A C 1
ATOM 1194 O O . CYS A 1 172 ? 1.028 2.462 -5.673 1.00 98.25 172 CYS A O 1
ATOM 1196 N N . TRP A 1 173 ? -1.032 3.117 -5.054 1.00 97.44 173 TRP A N 1
ATOM 1197 C CA . TRP A 1 173 ? -0.645 3.715 -3.775 1.00 97.44 173 TRP A CA 1
ATOM 1198 C C . TRP A 1 173 ? -0.481 2.649 -2.695 1.00 97.44 173 TRP A C 1
ATOM 1200 O O . TRP A 1 173 ? -1.446 1.952 -2.376 1.00 97.44 173 TRP A O 1
ATOM 1210 N N . ILE A 1 174 ? 0.733 2.502 -2.156 1.00 98.25 174 ILE A N 1
ATOM 1211 C CA . ILE A 1 174 ? 1.095 1.455 -1.193 1.00 98.25 174 ILE A CA 1
ATOM 1212 C C . ILE A 1 174 ? 1.912 2.038 -0.038 1.00 98.25 174 ILE A C 1
ATOM 1214 O O . ILE A 1 174 ? 2.842 2.811 -0.251 1.00 98.25 174 ILE A O 1
ATOM 1218 N N . GLY A 1 175 ? 1.606 1.639 1.194 1.00 95.31 175 GLY A N 1
ATOM 1219 C CA . GLY A 1 175 ? 2.332 2.087 2.387 1.00 95.31 175 GLY A CA 1
ATOM 1220 C C . GLY A 1 175 ? 2.221 1.097 3.538 1.00 95.31 175 GLY A C 1
ATOM 1221 O O . GLY A 1 175 ? 1.348 0.236 3.538 1.00 95.31 175 GLY A O 1
ATOM 1222 N N . SER A 1 176 ? 3.085 1.196 4.548 1.00 92.12 176 SER A N 1
ATOM 1223 C CA . SER A 1 176 ? 2.908 0.438 5.800 1.00 92.12 176 SER A CA 1
ATOM 1224 C C . SER A 1 176 ? 1.805 1.022 6.695 1.00 92.12 176 SER A C 1
ATOM 1226 O O . SER A 1 176 ? 1.428 0.397 7.681 1.00 92.12 176 SER A O 1
ATOM 1228 N N . SER A 1 177 ? 1.266 2.192 6.343 1.00 87.62 177 SER A N 1
ATOM 1229 C CA . SER A 1 177 ? 0.138 2.857 6.995 1.00 87.62 177 SER A CA 1
ATOM 1230 C C . SER A 1 177 ? -0.832 3.389 5.940 1.00 87.62 177 SER A C 1
ATOM 1232 O O . SER A 1 177 ? -0.418 3.727 4.832 1.00 87.62 177 SER A O 1
ATOM 1234 N N . ALA A 1 178 ? -2.111 3.508 6.296 1.00 81.12 178 ALA A N 1
ATOM 1235 C CA . ALA A 1 178 ? -3.111 4.175 5.463 1.00 81.12 178 ALA A CA 1
ATOM 1236 C C . ALA A 1 178 ? -2.931 5.708 5.421 1.00 81.12 178 ALA A C 1
ATOM 1238 O O . ALA A 1 178 ? -3.453 6.350 4.518 1.00 81.12 178 ALA A O 1
ATOM 1239 N N . LYS A 1 179 ? -2.190 6.290 6.379 1.00 83.19 179 LYS A N 1
ATOM 1240 C CA . LYS A 1 179 ? -2.001 7.748 6.515 1.00 83.19 179 LYS A CA 1
ATOM 1241 C C . LYS A 1 179 ? -1.037 8.329 5.482 1.00 83.19 179 LYS A C 1
ATOM 1243 O O . LYS A 1 179 ? -1.209 9.464 5.059 1.00 83.19 179 LYS A O 1
ATOM 1248 N N . LEU A 1 180 ? -0.020 7.559 5.094 1.00 88.31 180 LEU A N 1
ATOM 1249 C CA . LEU A 1 180 ? 0.981 7.978 4.120 1.00 88.31 180 LEU A CA 1
ATOM 1250 C C . LEU A 1 180 ? 1.386 6.783 3.260 1.00 88.31 180 LEU A C 1
ATOM 1252 O O . LEU A 1 180 ? 1.890 5.776 3.761 1.00 88.31 180 LEU A O 1
ATOM 1256 N N . THR A 1 181 ? 1.150 6.908 1.958 1.00 93.19 181 THR A N 1
ATOM 1257 C CA . THR A 1 181 ? 1.437 5.875 0.963 1.00 93.19 181 THR A CA 1
ATOM 1258 C C . THR A 1 181 ? 2.339 6.437 -0.128 1.00 93.19 181 THR A C 1
ATOM 1260 O O . THR A 1 181 ? 2.362 7.639 -0.379 1.00 93.19 181 THR A O 1
ATOM 1263 N N . ALA A 1 182 ? 3.098 5.561 -0.777 1.00 95.94 182 ALA A N 1
ATOM 1264 C CA . ALA A 1 182 ? 3.929 5.895 -1.921 1.00 95.94 182 ALA A CA 1
ATOM 1265 C C . ALA A 1 182 ? 3.318 5.320 -3.202 1.00 95.94 182 ALA A C 1
ATOM 1267 O O . ALA A 1 182 ? 2.776 4.212 -3.205 1.00 95.94 182 ALA A O 1
ATOM 1268 N N . LEU A 1 183 ? 3.441 6.051 -4.308 1.00 97.00 183 LEU A N 1
ATOM 1269 C CA . LEU A 1 183 ? 3.008 5.568 -5.614 1.00 97.00 183 LEU A CA 1
ATOM 1270 C C . LEU A 1 183 ? 4.032 4.576 -6.169 1.00 97.00 183 LEU A C 1
ATOM 1272 O O . LEU A 1 183 ? 5.086 4.982 -6.656 1.00 97.00 183 LEU A O 1
ATOM 1276 N N . VAL A 1 184 ? 3.723 3.281 -6.132 1.00 98.25 184 VAL A N 1
ATOM 1277 C CA . VAL A 1 184 ? 4.570 2.235 -6.718 1.00 98.25 184 VAL A CA 1
ATOM 1278 C C . VAL A 1 184 ? 4.114 1.966 -8.146 1.00 98.25 184 VAL A C 1
ATOM 1280 O O . VAL A 1 184 ? 2.997 1.502 -8.386 1.00 98.25 184 VAL A O 1
ATOM 1283 N N . LEU A 1 185 ? 4.986 2.253 -9.107 1.00 97.69 185 LEU A N 1
ATOM 1284 C CA . LEU A 1 185 ? 4.682 2.144 -10.528 1.00 97.69 185 LEU A CA 1
ATOM 1285 C C . LEU A 1 185 ? 4.695 0.695 -11.019 1.00 97.69 185 LEU A C 1
ATOM 1287 O O . LEU A 1 185 ? 5.353 -0.191 -10.465 1.00 97.69 185 LEU A O 1
ATOM 1291 N N . SER A 1 186 ? 3.984 0.470 -12.119 1.00 96.94 186 SER A N 1
ATOM 1292 C CA . SER A 1 186 ? 3.896 -0.822 -12.787 1.00 96.94 186 SER A CA 1
ATOM 1293 C C . SER A 1 186 ? 5.246 -1.319 -13.326 1.00 96.94 186 SER A C 1
ATOM 1295 O O . SER A 1 186 ? 6.172 -0.554 -13.622 1.00 96.94 186 SER A O 1
ATOM 1297 N N . GLU A 1 187 ? 5.337 -2.627 -13.564 1.00 95.06 187 GLU A N 1
ATOM 1298 C CA . GLU A 1 187 ? 6.444 -3.285 -14.269 1.00 95.06 187 GLU A CA 1
ATOM 1299 C C . GLU A 1 187 ? 6.318 -3.143 -15.806 1.00 95.06 187 GLU A C 1
ATOM 1301 O O . GLU A 1 187 ? 6.808 -3.978 -16.569 1.00 95.06 187 GLU A O 1
ATOM 1306 N N . ALA A 1 188 ? 5.612 -2.110 -16.286 1.00 92.94 188 ALA A N 1
ATOM 1307 C CA . ALA A 1 188 ? 5.443 -1.833 -17.713 1.00 92.94 188 ALA A CA 1
ATOM 1308 C C . ALA A 1 188 ? 6.703 -1.246 -18.364 1.00 92.94 188 ALA A C 1
ATOM 1310 O O . ALA A 1 188 ? 6.902 -1.421 -19.567 1.00 92.94 188 ALA A O 1
ATOM 1311 N N . ALA A 1 189 ? 7.548 -0.553 -17.592 1.00 88.81 189 ALA A N 1
ATOM 1312 C CA . ALA A 1 189 ? 8.798 0.000 -18.100 1.00 88.81 189 ALA A CA 1
ATOM 1313 C C . ALA A 1 189 ? 9.727 -1.109 -18.612 1.00 88.81 189 ALA A C 1
ATOM 1315 O O . ALA A 1 189 ? 9.860 -2.173 -18.007 1.00 88.81 189 ALA A O 1
ATOM 1316 N N . THR A 1 190 ? 10.391 -0.846 -19.733 1.00 82.94 190 THR A N 1
ATOM 1317 C CA . THR A 1 190 ? 11.392 -1.749 -20.299 1.00 82.94 190 THR A CA 1
ATOM 1318 C C . THR A 1 190 ? 12.604 -1.872 -19.376 1.00 82.94 190 THR A C 1
ATOM 1320 O O . THR A 1 190 ? 13.183 -0.864 -18.977 1.00 82.94 190 THR A O 1
ATOM 1323 N N . SER A 1 191 ? 13.009 -3.110 -19.091 1.00 79.62 191 SER A N 1
ATOM 1324 C CA . SER A 1 191 ? 14.263 -3.463 -18.413 1.00 79.62 191 SER A CA 1
ATOM 1325 C C . SER A 1 191 ? 15.128 -4.305 -19.355 1.00 79.62 191 SER A C 1
ATOM 1327 O O . SER A 1 191 ? 14.616 -5.063 -20.181 1.00 79.62 191 SER A O 1
ATOM 1329 N N . SER A 1 192 ? 16.448 -4.184 -19.218 1.00 79.50 192 SER A N 1
ATOM 1330 C CA . SER A 1 192 ? 17.428 -4.992 -19.957 1.00 79.50 192 SER A CA 1
ATOM 1331 C C . SER A 1 192 ? 17.525 -6.436 -19.448 1.00 79.50 192 SER A C 1
ATOM 1333 O O . SER A 1 192 ? 18.103 -7.284 -20.125 1.00 79.50 192 SER A O 1
ATOM 1335 N N . TYR A 1 193 ? 16.990 -6.719 -18.258 1.00 77.88 193 TYR A N 1
ATOM 1336 C CA . TYR A 1 193 ? 17.205 -7.979 -17.544 1.00 77.88 193 TYR A CA 1
ATOM 1337 C C . TYR A 1 193 ? 15.939 -8.829 -17.433 1.00 77.88 193 TYR A C 1
ATOM 1339 O O . TYR A 1 193 ? 16.025 -10.057 -17.380 1.00 77.88 193 TYR A O 1
ATOM 1347 N N . VAL A 1 194 ? 14.763 -8.195 -17.392 1.00 83.12 194 VAL A N 1
ATOM 1348 C CA . VAL A 1 194 ? 13.480 -8.874 -17.181 1.00 83.12 194 VAL A CA 1
ATOM 1349 C C . VAL A 1 194 ? 12.449 -8.376 -18.200 1.00 83.12 194 VAL A C 1
ATOM 1351 O O . VAL A 1 194 ? 12.327 -7.166 -18.392 1.00 83.12 194 VAL A O 1
ATOM 1354 N N . PRO A 1 195 ? 11.681 -9.274 -18.850 1.00 86.19 195 P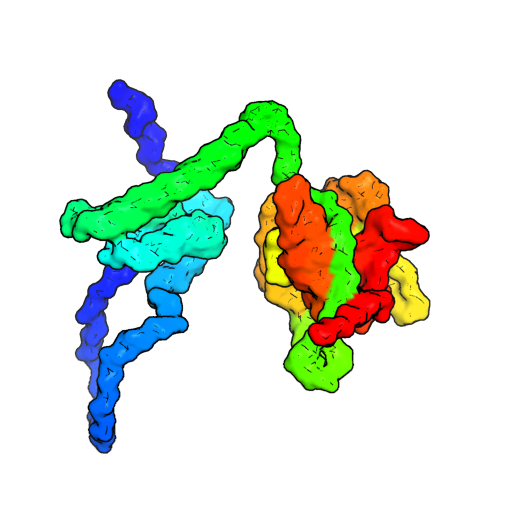RO A N 1
ATOM 1355 C CA . PRO A 1 195 ? 10.575 -8.871 -19.714 1.00 86.19 195 PRO A CA 1
ATOM 1356 C C . PRO A 1 195 ? 9.532 -8.050 -18.952 1.00 86.19 195 PRO A C 1
ATOM 1358 O O . PRO A 1 195 ? 9.175 -8.401 -17.825 1.00 86.19 195 PRO A O 1
ATOM 1361 N N . SER A 1 196 ? 8.996 -7.008 -19.591 1.00 91.69 196 SER A N 1
ATOM 1362 C CA . SER A 1 196 ? 7.964 -6.173 -18.979 1.00 91.69 196 SER A CA 1
ATOM 1363 C C . SER A 1 196 ? 6.677 -6.957 -18.729 1.00 91.69 196 SER A C 1
ATOM 1365 O O . SER A 1 196 ? 6.283 -7.857 -19.479 1.00 91.69 196 SER A O 1
ATOM 1367 N N . ARG A 1 197 ? 6.001 -6.601 -17.638 1.00 95.69 197 ARG A N 1
ATOM 1368 C CA . ARG A 1 197 ? 4.696 -7.143 -17.255 1.00 95.69 197 ARG A CA 1
ATOM 1369 C C . ARG A 1 197 ? 3.782 -5.960 -16.975 1.00 95.69 197 ARG A C 1
ATOM 1371 O O . ARG A 1 197 ? 3.628 -5.573 -15.821 1.00 95.69 197 ARG A O 1
ATOM 1378 N N . PRO A 1 198 ? 3.181 -5.366 -18.018 1.00 95.81 198 PRO A N 1
ATOM 1379 C CA . PRO A 1 198 ? 2.468 -4.102 -17.885 1.00 95.81 198 PRO A CA 1
ATOM 1380 C C . PRO A 1 198 ? 1.221 -4.198 -17.008 1.00 95.81 198 PRO A C 1
ATOM 1382 O O . PRO A 1 198 ? 0.704 -3.188 -16.583 1.00 95.81 198 PRO A O 1
ATOM 1385 N N . PHE A 1 199 ? 0.732 -5.390 -16.695 1.00 97.81 199 PHE A N 1
ATOM 1386 C CA . PHE A 1 199 ? -0.389 -5.600 -15.779 1.00 97.81 199 PHE A CA 1
ATOM 1387 C C . PHE A 1 199 ? 0.036 -5.756 -14.306 1.00 97.81 199 PHE A C 1
ATOM 1389 O O . PHE A 1 199 ? -0.819 -5.990 -13.459 1.00 97.81 199 PHE A O 1
ATOM 1396 N N . ARG A 1 200 ? 1.338 -5.719 -13.985 1.00 98.19 200 ARG A N 1
ATOM 1397 C CA . ARG A 1 200 ? 1.872 -6.050 -12.655 1.00 98.19 200 ARG A CA 1
ATOM 1398 C C . ARG A 1 200 ? 2.387 -4.820 -11.922 1.00 98.19 200 ARG A C 1
ATOM 1400 O O . ARG A 1 200 ? 3.188 -4.074 -12.474 1.00 98.19 200 ARG A O 1
ATOM 1407 N N . VAL A 1 201 ? 2.046 -4.711 -10.641 1.00 98.44 201 VAL A N 1
ATOM 1408 C CA . VAL A 1 201 ? 2.725 -3.846 -9.667 1.00 98.44 201 VAL A CA 1
ATOM 1409 C C . VAL A 1 201 ? 3.441 -4.729 -8.642 1.00 98.44 201 VAL A C 1
ATOM 1411 O O . VAL A 1 201 ? 2.841 -5.618 -8.030 1.00 98.44 201 VAL A O 1
ATOM 1414 N N . ASN A 1 202 ? 4.746 -4.512 -8.471 1.00 97.69 202 ASN A N 1
ATOM 1415 C CA . ASN A 1 202 ? 5.539 -5.150 -7.420 1.00 97.69 202 ASN A CA 1
ATOM 1416 C C . ASN A 1 202 ? 5.331 -4.354 -6.131 1.00 97.69 202 ASN A C 1
ATOM 1418 O O . ASN A 1 202 ? 6.086 -3.423 -5.883 1.00 97.69 202 ASN A O 1
ATOM 1422 N N . ALA A 1 203 ? 4.274 -4.688 -5.385 1.00 97.56 203 ALA A N 1
ATOM 1423 C CA . ALA A 1 203 ? 3.781 -3.888 -4.272 1.00 97.56 203 ALA A CA 1
ATOM 1424 C C . ALA A 1 203 ? 4.694 -3.979 -3.031 1.00 97.56 203 ALA A C 1
ATOM 1426 O O . ALA A 1 203 ? 5.876 -3.656 -3.095 1.00 97.56 203 ALA A O 1
ATOM 1427 N N . GLY A 1 204 ? 4.175 -4.440 -1.896 1.00 97.31 204 GLY A N 1
ATOM 1428 C CA . GLY A 1 204 ? 4.929 -4.580 -0.652 1.00 97.31 204 GLY A CA 1
ATOM 1429 C C . GLY A 1 204 ? 4.695 -5.931 0.023 1.00 97.31 204 GLY A C 1
ATOM 1430 O O . GLY A 1 204 ? 4.065 -6.824 -0.557 1.00 97.31 204 GLY A O 1
ATOM 1431 N N . PRO A 1 205 ? 5.223 -6.124 1.239 1.00 97.81 205 PRO A N 1
ATOM 1432 C CA . PRO A 1 205 ? 4.885 -7.253 2.091 1.00 97.81 205 PRO A CA 1
ATOM 1433 C C . PRO A 1 205 ? 3.388 -7.345 2.391 1.00 97.81 205 PRO A C 1
ATOM 1435 O O . PRO A 1 205 ? 2.671 -6.353 2.328 1.00 97.81 205 PRO A O 1
ATOM 1438 N N . VAL A 1 206 ? 2.927 -8.524 2.804 1.00 97.25 206 VAL A N 1
ATOM 1439 C CA . VAL A 1 206 ? 1.518 -8.798 3.155 1.00 97.25 206 VAL A CA 1
ATOM 1440 C C . VAL A 1 206 ? 0.864 -7.779 4.111 1.00 97.25 206 VAL A C 1
ATOM 1442 O O . VAL A 1 206 ? -0.341 -7.566 4.016 1.00 97.25 206 VAL A O 1
ATOM 1445 N N . HIS A 1 207 ? 1.633 -7.123 4.991 1.00 95.88 207 HIS A N 1
ATOM 1446 C CA . HIS A 1 207 ? 1.127 -6.117 5.937 1.00 95.88 207 HIS A CA 1
ATOM 1447 C C . HIS A 1 207 ? 0.903 -4.726 5.322 1.00 95.88 207 HIS A C 1
ATOM 1449 O O . HIS A 1 207 ? 0.349 -3.858 5.990 1.00 95.88 207 HIS A O 1
ATOM 1455 N N . SER A 1 208 ? 1.405 -4.453 4.115 1.00 97.56 208 SER A N 1
ATOM 1456 C CA . SER A 1 208 ? 1.249 -3.133 3.504 1.00 97.56 208 SER A CA 1
ATOM 1457 C C . SER A 1 208 ? -0.204 -2.901 3.095 1.00 97.56 208 SER A C 1
ATOM 1459 O O . SER A 1 208 ? -0.922 -3.834 2.738 1.00 97.56 208 SER A O 1
ATOM 1461 N N . TYR A 1 209 ? -0.620 -1.646 3.132 1.00 97.38 209 TYR A N 1
ATOM 1462 C CA . TYR A 1 209 ? -1.899 -1.173 2.635 1.00 97.38 209 TYR A CA 1
ATOM 1463 C C . TYR A 1 209 ? -1.817 -0.858 1.145 1.00 97.38 209 TYR A C 1
ATOM 1465 O O . TYR A 1 209 ? -0.766 -0.446 0.655 1.00 97.38 209 TYR A O 1
ATOM 1473 N N . ILE A 1 210 ? -2.942 -1.004 0.449 1.00 97.94 210 ILE A N 1
ATOM 1474 C CA . ILE A 1 210 ? -3.181 -0.489 -0.901 1.00 97.94 210 ILE A CA 1
ATOM 1475 C C . ILE A 1 210 ? -4.471 0.337 -0.917 1.00 97.94 210 ILE A C 1
ATOM 1477 O O . ILE A 1 210 ? -5.432 -0.023 -0.235 1.00 97.94 210 ILE A O 1
ATOM 1481 N N . VAL A 1 211 ? -4.502 1.425 -1.688 1.00 95.12 211 VAL A N 1
ATOM 1482 C CA . VAL A 1 211 ? -5.719 2.231 -1.897 1.00 95.12 211 VAL A CA 1
ATOM 1483 C C . VAL A 1 211 ? -6.667 1.523 -2.873 1.00 95.12 211 VAL A C 1
ATOM 1485 O O . VAL A 1 211 ? -6.261 1.096 -3.959 1.00 95.12 211 VAL A O 1
ATOM 1488 N N . LEU A 1 212 ? -7.934 1.381 -2.481 1.00 95.69 212 LEU A N 1
ATOM 1489 C CA . LEU A 1 212 ? -8.980 0.745 -3.281 1.00 95.69 212 LEU A CA 1
ATOM 1490 C C . LEU A 1 212 ? -9.528 1.689 -4.360 1.00 95.69 212 LEU A C 1
ATOM 1492 O O . LEU A 1 212 ? -9.285 2.889 -4.342 1.00 95.69 212 LEU A O 1
ATOM 1496 N N . GLY A 1 213 ? -10.266 1.138 -5.325 1.00 89.62 213 GLY A N 1
ATOM 1497 C CA . GLY A 1 213 ? -10.746 1.850 -6.517 1.00 89.62 213 GLY A CA 1
ATOM 1498 C C . GLY A 1 213 ? -11.678 3.039 -6.253 1.00 89.62 213 GLY A C 1
ATOM 1499 O O . GLY A 1 213 ? -11.860 3.868 -7.141 1.00 89.62 213 GLY A O 1
ATOM 1500 N N . ASP A 1 214 ? -12.232 3.157 -5.042 1.00 85.69 214 ASP A N 1
ATOM 1501 C CA . ASP A 1 214 ? -12.998 4.330 -4.599 1.00 85.69 214 ASP A CA 1
ATOM 1502 C C . ASP A 1 214 ? -12.111 5.537 -4.234 1.00 85.69 214 ASP A C 1
ATOM 1504 O O . ASP A 1 214 ? -12.622 6.635 -4.005 1.00 85.69 214 ASP A O 1
ATOM 1508 N N . GLY A 1 215 ? -10.795 5.321 -4.154 1.00 84.75 215 GLY A N 1
ATOM 1509 C CA . GLY A 1 215 ? -9.774 6.270 -3.727 1.00 84.75 215 GLY A CA 1
ATOM 1510 C C . GLY A 1 215 ? -9.773 6.586 -2.232 1.00 84.75 215 GLY A C 1
ATOM 1511 O O . GLY A 1 215 ? -8.814 7.160 -1.741 1.00 84.75 215 GLY A O 1
ATOM 1512 N N . LYS A 1 216 ? -10.803 6.207 -1.479 1.00 82.56 216 LYS A N 1
ATOM 1513 C CA . LYS A 1 216 ? -11.013 6.638 -0.089 1.00 82.56 216 LYS A CA 1
ATOM 1514 C C . LYS A 1 216 ? -10.617 5.580 0.921 1.00 82.56 216 LYS A C 1
ATOM 1516 O O . LYS A 1 216 ? -10.205 5.908 2.030 1.00 82.56 216 LYS A O 1
ATOM 1521 N N . THR A 1 217 ? -10.793 4.315 0.564 1.00 86.81 217 THR A N 1
ATOM 1522 C CA . THR A 1 217 ? -10.557 3.196 1.466 1.00 86.81 217 THR A CA 1
ATOM 1523 C C . THR A 1 217 ? -9.255 2.492 1.125 1.00 86.81 217 THR A C 1
ATOM 1525 O O . THR A 1 217 ? -8.753 2.533 0.000 1.00 86.81 217 THR A O 1
ATOM 1528 N N . THR A 1 218 ? -8.675 1.847 2.131 1.00 91.62 218 THR A N 1
ATOM 1529 C CA . THR A 1 218 ? -7.476 1.031 1.974 1.00 91.62 218 THR A CA 1
ATOM 1530 C C . THR A 1 218 ? -7.739 -0.383 2.457 1.00 91.62 218 THR A C 1
ATOM 1532 O O . THR A 1 218 ? -8.670 -0.642 3.221 1.00 91.62 218 THR A O 1
ATOM 1535 N N . LYS A 1 219 ? -6.911 -1.314 1.993 1.00 91.81 219 LYS A N 1
ATOM 1536 C CA . LYS A 1 219 ? -6.966 -2.717 2.395 1.00 91.81 219 LYS A CA 1
ATOM 1537 C C . LYS A 1 219 ? -5.563 -3.261 2.583 1.00 91.81 219 LYS A C 1
ATOM 1539 O O . LYS A 1 219 ? -4.655 -2.868 1.849 1.00 91.81 219 LYS A O 1
ATOM 1544 N N . TYR A 1 220 ? -5.381 -4.183 3.521 1.00 96.69 220 TYR A N 1
ATOM 1545 C CA . TYR A 1 220 ? -4.128 -4.922 3.616 1.00 96.69 220 TYR A CA 1
ATOM 1546 C C . TYR A 1 220 ? -3.912 -5.780 2.365 1.00 96.69 220 TYR A C 1
ATOM 1548 O O . TYR A 1 220 ? -4.837 -6.428 1.868 1.00 96.69 220 TYR A O 1
ATOM 1556 N N . LEU A 1 221 ? -2.670 -5.864 1.882 1.00 97.25 221 LEU A N 1
ATOM 1557 C CA . LEU A 1 221 ? -2.313 -6.736 0.759 1.00 97.25 221 LEU A CA 1
ATOM 1558 C C . LEU A 1 221 ? -2.613 -8.215 1.061 1.00 97.25 221 LEU A C 1
ATOM 1560 O O . LEU A 1 221 ? -2.936 -8.961 0.138 1.00 97.25 221 LEU A O 1
ATOM 1564 N N . ALA A 1 222 ? -2.552 -8.631 2.332 1.00 95.25 222 ALA A N 1
ATOM 1565 C CA . ALA A 1 222 ? -2.949 -9.967 2.793 1.00 95.25 222 ALA A CA 1
ATOM 1566 C C . ALA A 1 222 ? -4.442 -10.282 2.588 1.00 95.25 222 ALA A C 1
ATOM 1568 O O . ALA A 1 222 ? -4.818 -11.445 2.456 1.00 95.25 222 ALA A O 1
ATOM 1569 N N . GLU A 1 223 ? -5.294 -9.257 2.592 1.00 93.50 223 GLU A N 1
ATOM 1570 C CA . GLU A 1 223 ? -6.752 -9.396 2.542 1.00 93.50 223 GLU A CA 1
ATOM 1571 C C . GLU A 1 223 ? -7.317 -9.168 1.141 1.00 93.50 223 GLU A C 1
ATOM 1573 O O . GLU A 1 223 ? -8.484 -9.489 0.885 1.00 93.50 223 GLU A O 1
ATOM 1578 N N . LEU A 1 224 ? -6.515 -8.576 0.253 1.00 94.38 224 LEU A N 1
ATOM 1579 C CA . LEU A 1 224 ? -6.871 -8.305 -1.131 1.00 94.38 224 LEU A CA 1
ATOM 1580 C C . LEU A 1 224 ? -7.225 -9.618 -1.845 1.00 94.38 224 LEU A C 1
ATOM 1582 O O . LEU A 1 224 ? -6.623 -10.669 -1.611 1.00 94.38 224 LEU A O 1
ATOM 1586 N N . ARG A 1 225 ? -8.229 -9.579 -2.718 1.00 90.81 225 ARG A N 1
ATOM 1587 C CA . ARG A 1 225 ? -8.721 -10.739 -3.470 1.00 90.81 225 ARG A CA 1
ATOM 1588 C C . ARG A 1 225 ? -8.836 -10.401 -4.947 1.00 90.81 225 ARG A C 1
ATOM 1590 O O . ARG A 1 225 ? -8.939 -9.242 -5.334 1.00 90.81 225 ARG A O 1
ATOM 1597 N N . ALA A 1 226 ? -8.833 -11.432 -5.788 1.00 93.88 226 ALA A N 1
ATOM 1598 C CA . ALA A 1 226 ? -9.201 -11.253 -7.187 1.00 93.88 226 ALA A CA 1
ATOM 1599 C C . ALA A 1 226 ? -10.642 -10.723 -7.278 1.00 93.88 226 ALA A C 1
ATOM 1601 O O . ALA A 1 226 ? -11.524 -11.216 -6.576 1.00 93.88 226 ALA A O 1
ATOM 1602 N N . GLY A 1 227 ? -10.862 -9.736 -8.142 1.00 91.69 227 GLY A N 1
ATOM 1603 C CA . GLY A 1 227 ? -12.127 -9.016 -8.272 1.00 91.69 227 GLY A CA 1
ATOM 1604 C C . GLY A 1 227 ? -12.223 -7.743 -7.430 1.00 91.69 227 GLY A C 1
ATOM 1605 O O . GLY A 1 227 ? -13.012 -6.880 -7.799 1.00 91.69 227 GLY A O 1
ATOM 1606 N N . ASP A 1 228 ? -11.410 -7.580 -6.378 1.00 93.19 228 ASP A N 1
ATOM 1607 C CA . ASP A 1 228 ? -11.296 -6.284 -5.698 1.00 93.19 228 ASP A CA 1
ATOM 1608 C C . ASP A 1 228 ? -10.763 -5.248 -6.694 1.00 93.19 228 ASP A C 1
ATOM 1610 O O . ASP A 1 228 ? -9.902 -5.565 -7.520 1.00 93.19 228 ASP A O 1
ATOM 1614 N N . GLU A 1 229 ? -11.248 -4.013 -6.621 1.00 95.81 229 GLU A N 1
ATOM 1615 C CA . GLU A 1 229 ? -10.733 -2.931 -7.454 1.00 95.81 229 GLU A CA 1
ATOM 1616 C C . GLU A 1 229 ? -9.773 -2.039 -6.670 1.00 95.81 229 GLU A C 1
ATOM 1618 O O . GLU A 1 229 ? -10.036 -1.683 -5.521 1.00 95.81 229 GLU A O 1
ATOM 1623 N N . VAL A 1 230 ? -8.658 -1.670 -7.300 1.00 97.94 230 VAL A N 1
ATOM 1624 C CA . VAL A 1 230 ? -7.632 -0.796 -6.720 1.00 97.94 230 VAL A CA 1
ATOM 1625 C C . VAL A 1 230 ? -7.509 0.495 -7.515 1.00 97.94 230 VAL A C 1
ATOM 1627 O O . VAL A 1 230 ? -7.771 0.513 -8.723 1.00 97.94 230 VAL A O 1
ATOM 1630 N N . LEU A 1 231 ? -7.097 1.566 -6.836 1.00 97.50 231 LEU A N 1
ATOM 1631 C CA . LEU A 1 231 ? -6.822 2.842 -7.482 1.00 97.50 231 LEU A CA 1
ATOM 1632 C C . LEU A 1 231 ? -5.519 2.730 -8.278 1.00 97.50 231 LEU A C 1
ATOM 1634 O O . LEU A 1 231 ? -4.456 2.439 -7.719 1.00 97.50 231 LEU A O 1
ATOM 1638 N N . VAL A 1 232 ? -5.611 2.963 -9.583 1.00 98.06 232 VAL A N 1
ATOM 1639 C CA . VAL A 1 232 ? -4.457 3.154 -10.458 1.00 98.06 232 VAL A CA 1
ATOM 1640 C C . VAL A 1 232 ? -4.335 4.637 -10.764 1.00 98.06 232 VAL A C 1
ATOM 1642 O O . VAL A 1 232 ? -5.262 5.218 -11.323 1.00 98.06 232 VAL A O 1
ATOM 1645 N N . HIS A 1 233 ? -3.186 5.211 -10.421 1.00 95.75 233 HIS A N 1
ATOM 1646 C CA . HIS A 1 233 ? -2.864 6.615 -10.655 1.00 95.75 233 HIS A CA 1
ATOM 1647 C C . HIS A 1 233 ? -1.788 6.737 -11.729 1.00 95.75 233 HIS A C 1
ATOM 1649 O O . HIS A 1 233 ? -0.775 6.033 -11.667 1.00 95.75 233 HIS A O 1
ATOM 1655 N N . ASP A 1 234 ? -1.984 7.638 -12.687 1.00 93.44 234 ASP A N 1
ATOM 1656 C CA . ASP A 1 234 ? -0.988 7.997 -13.693 1.00 93.44 234 ASP A CA 1
ATOM 1657 C C . ASP A 1 234 ? -0.253 9.280 -13.276 1.00 93.44 234 ASP A C 1
ATOM 1659 O O . ASP A 1 234 ? -0.829 10.365 -13.232 1.00 93.44 234 ASP A O 1
ATOM 1663 N N . VAL A 1 235 ? 1.049 9.169 -12.989 1.00 90.50 235 VAL A N 1
ATOM 1664 C CA . VAL A 1 235 ? 1.847 10.292 -12.459 1.00 90.50 235 VAL A CA 1
ATOM 1665 C C . VAL A 1 235 ? 2.013 11.454 -13.453 1.00 90.50 235 VAL A C 1
ATOM 1667 O O . VAL A 1 235 ? 2.281 12.581 -13.034 1.00 90.50 235 VAL A O 1
ATOM 1670 N N . GLN A 1 236 ? 1.868 11.203 -14.759 1.00 87.62 236 GLN A N 1
ATOM 1671 C CA . GLN A 1 236 ? 2.080 12.203 -15.811 1.00 87.62 236 GLN A CA 1
ATOM 1672 C C . GLN A 1 236 ? 0.810 13.002 -16.101 1.00 87.62 236 GLN A C 1
ATOM 1674 O O . GLN A 1 236 ? 0.853 14.229 -16.167 1.00 87.62 236 GLN A O 1
ATOM 1679 N N . SER A 1 237 ? -0.313 12.310 -16.284 1.00 87.69 237 SER A N 1
ATOM 1680 C CA . SER A 1 237 ? -1.615 12.941 -16.526 1.00 87.69 237 SER A CA 1
ATOM 1681 C C . SER A 1 237 ? -2.281 13.425 -15.236 1.00 87.69 237 SER A C 1
ATOM 1683 O O . SER A 1 237 ? -3.069 14.366 -15.274 1.00 87.69 237 SER A O 1
ATOM 1685 N N . GLY A 1 238 ? -1.948 12.812 -14.095 1.00 88.56 238 GLY A N 1
ATOM 1686 C CA . GLY A 1 238 ? -2.621 13.031 -12.819 1.00 88.56 238 GLY A CA 1
ATOM 1687 C C . GLY A 1 238 ? -4.007 12.389 -12.743 1.00 88.56 238 GLY A C 1
ATOM 1688 O O . GLY A 1 238 ? -4.751 12.696 -11.815 1.00 88.56 238 GLY A O 1
ATOM 1689 N N . GLU A 1 239 ? -4.367 11.543 -13.711 1.00 89.12 239 GLU A N 1
ATOM 1690 C CA . GLU A 1 239 ? -5.662 10.873 -13.755 1.00 89.12 239 GLU A CA 1
ATOM 1691 C C . GLU A 1 239 ? -5.667 9.585 -12.926 1.00 89.12 239 GLU A C 1
ATOM 1693 O O . GLU A 1 239 ? -4.684 8.843 -12.855 1.00 89.12 239 GLU A O 1
ATOM 1698 N N . ASP A 1 240 ? -6.831 9.309 -12.344 1.00 92.81 240 ASP A N 1
ATOM 1699 C CA . ASP A 1 240 ? -7.118 8.115 -11.566 1.00 92.81 240 ASP A CA 1
ATOM 1700 C C . ASP A 1 240 ? -8.107 7.212 -12.301 1.00 92.81 240 ASP A C 1
ATOM 1702 O O . ASP A 1 240 ? -9.062 7.673 -12.935 1.00 92.81 240 ASP A O 1
ATOM 1706 N N . ARG A 1 241 ? -7.935 5.896 -12.159 1.00 94.69 241 ARG A N 1
ATOM 1707 C CA . ARG A 1 241 ? -8.939 4.916 -12.583 1.00 94.69 241 ARG A CA 1
ATOM 1708 C C . ARG A 1 241 ? -8.980 3.694 -11.680 1.00 94.69 241 ARG A C 1
ATOM 1710 O O . ARG A 1 241 ? -7.955 3.208 -11.211 1.00 94.69 241 ARG A O 1
ATOM 1717 N N . SER A 1 242 ? -10.179 3.146 -11.522 1.00 96.31 242 SER A N 1
ATOM 1718 C CA . SER A 1 242 ? -10.397 1.874 -10.835 1.00 96.31 242 SER A CA 1
ATOM 1719 C C . SER A 1 242 ? -10.037 0.697 -11.747 1.00 96.31 242 SER A C 1
ATOM 1721 O O . SER A 1 242 ? -10.426 0.665 -12.922 1.00 96.31 242 SER A O 1
ATOM 1723 N N . VAL A 1 243 ? -9.270 -0.271 -11.237 1.00 97.69 243 VAL A N 1
ATOM 1724 C CA . VAL A 1 243 ? -8.900 -1.482 -11.984 1.00 97.69 243 VAL A CA 1
ATOM 1725 C C . VAL A 1 243 ? -9.012 -2.718 -11.103 1.00 97.69 243 VAL A C 1
ATOM 1727 O O . VAL A 1 243 ? -8.403 -2.793 -10.039 1.00 97.69 243 VAL A O 1
ATOM 1730 N N . ALA A 1 244 ? -9.731 -3.730 -11.590 1.00 96.81 244 ALA A N 1
ATOM 1731 C CA . ALA A 1 244 ? -9.869 -4.996 -10.884 1.00 96.81 244 ALA A CA 1
ATOM 1732 C C . ALA A 1 244 ? -8.551 -5.791 -10.813 1.00 96.81 244 ALA A C 1
ATOM 1734 O O . ALA A 1 244 ? -7.793 -5.911 -11.787 1.00 96.81 244 ALA A O 1
ATOM 1735 N N . VAL A 1 245 ? -8.326 -6.405 -9.658 1.00 98.50 245 VAL A N 1
ATOM 1736 C CA . VAL A 1 245 ? -7.257 -7.366 -9.398 1.00 98.50 245 VAL A CA 1
ATOM 1737 C C . VAL A 1 245 ? -7.599 -8.692 -10.070 1.00 98.50 245 VAL A C 1
ATOM 1739 O O . VAL A 1 245 ? -8.664 -9.264 -9.854 1.00 98.50 245 VAL A O 1
ATOM 1742 N N . GLY A 1 246 ? -6.681 -9.215 -10.879 1.00 97.44 246 GLY A N 1
ATOM 1743 C CA . GLY A 1 246 ? -6.801 -10.535 -11.498 1.00 97.44 246 GLY A CA 1
ATOM 1744 C C . GLY A 1 246 ? -6.134 -11.635 -10.674 1.00 97.44 246 GLY A C 1
ATOM 1745 O O . GLY A 1 246 ? -6.718 -12.695 -10.455 1.00 97.44 246 GLY A O 1
ATOM 1746 N N . ARG A 1 247 ? -4.901 -11.402 -10.209 1.00 97.69 247 ARG A N 1
ATOM 1747 C CA . ARG A 1 247 ? -4.127 -12.382 -9.431 1.00 97.69 247 ARG A CA 1
ATOM 1748 C C . ARG A 1 247 ? -3.227 -11.693 -8.414 1.00 97.69 247 ARG A C 1
ATOM 1750 O O . ARG A 1 247 ? -2.591 -10.691 -8.715 1.00 97.69 247 ARG A O 1
ATOM 1757 N N . LEU A 1 248 ? -3.084 -12.313 -7.248 1.00 97.88 248 LEU A N 1
ATOM 1758 C CA . LEU A 1 248 ? -2.086 -11.937 -6.250 1.00 97.88 248 LEU A CA 1
ATOM 1759 C C . LEU A 1 248 ? -1.000 -12.998 -6.195 1.00 97.88 248 LEU A C 1
ATOM 1761 O O . LEU A 1 248 ? -1.286 -14.190 -6.071 1.00 97.88 248 LEU A O 1
ATOM 1765 N N . LYS A 1 249 ? 0.255 -12.571 -6.331 1.00 97.75 249 LYS A N 1
ATOM 1766 C CA . LYS A 1 249 ? 1.409 -13.466 -6.256 1.00 97.75 249 LYS A CA 1
ATOM 1767 C C . LYS A 1 249 ? 2.243 -13.123 -5.030 1.00 97.75 249 LYS A C 1
ATOM 1769 O O . LYS A 1 249 ? 3.025 -12.174 -5.062 1.00 97.75 249 LYS A O 1
ATOM 1774 N N . VAL A 1 250 ? 2.107 -13.927 -3.984 1.00 97.75 250 VAL A N 1
ATOM 1775 C CA . VAL A 1 250 ? 2.951 -13.839 -2.788 1.00 97.75 250 VAL A CA 1
ATOM 1776 C C . VAL A 1 250 ? 4.246 -14.601 -3.045 1.00 97.75 250 VAL A C 1
ATOM 1778 O O . VAL A 1 250 ? 4.215 -15.751 -3.488 1.00 97.75 250 VAL A O 1
ATOM 1781 N N . GLU A 1 251 ? 5.392 -13.961 -2.831 1.00 96.69 251 GLU A N 1
ATOM 1782 C CA . GLU A 1 251 ? 6.684 -14.632 -2.928 1.00 96.69 251 GLU A CA 1
ATOM 1783 C C . GLU A 1 251 ? 7.703 -14.031 -1.954 1.00 96.69 251 GLU A C 1
ATOM 1785 O O . GLU A 1 251 ? 7.729 -12.821 -1.730 1.00 96.69 251 GLU A O 1
ATOM 1790 N N . VAL A 1 252 ? 8.568 -14.882 -1.404 1.00 96.69 252 VAL A N 1
ATOM 1791 C CA . VAL A 1 252 ? 9.611 -14.463 -0.464 1.00 96.69 252 VAL A CA 1
ATOM 1792 C C . VAL A 1 252 ? 10.695 -13.687 -1.217 1.00 96.69 252 VAL A C 1
ATOM 1794 O O . VAL A 1 252 ? 11.319 -14.211 -2.155 1.00 96.69 252 VAL A O 1
ATOM 1797 N N . ARG A 1 253 ? 10.914 -12.424 -0.835 1.00 95.44 253 ARG A N 1
ATOM 1798 C CA . ARG A 1 253 ? 11.899 -11.529 -1.462 1.00 95.44 253 ARG A CA 1
ATOM 1799 C C . ARG A 1 253 ? 12.640 -10.681 -0.427 1.00 95.44 253 ARG A C 1
ATOM 1801 O O . ARG A 1 253 ? 12.050 -10.308 0.583 1.00 95.44 253 ARG A O 1
ATOM 1808 N N . PRO A 1 254 ? 13.909 -10.330 -0.693 1.00 93.75 254 PRO A N 1
ATOM 1809 C CA . PRO A 1 254 ? 14.574 -9.249 0.019 1.00 93.75 254 PRO A CA 1
ATOM 1810 C C . PRO A 1 254 ? 13.900 -7.907 -0.302 1.00 93.75 254 PRO A C 1
ATOM 1812 O O . PRO A 1 254 ? 13.794 -7.516 -1.469 1.00 93.75 254 PRO A O 1
ATOM 1815 N N . CYS A 1 255 ? 13.468 -7.203 0.736 1.00 94.69 255 CYS A N 1
ATOM 1816 C CA . CYS A 1 255 ? 12.897 -5.865 0.683 1.00 94.69 255 CYS A CA 1
ATOM 1817 C C . CYS A 1 255 ? 13.771 -4.878 1.457 1.00 94.69 255 CYS A C 1
ATOM 1819 O O . CYS A 1 255 ? 14.468 -5.265 2.386 1.00 94.69 255 CYS A O 1
ATOM 1821 N N . VAL A 1 256 ? 13.722 -3.604 1.096 1.00 94.19 256 VAL A N 1
ATOM 1822 C CA . VAL A 1 256 ? 14.294 -2.495 1.866 1.00 94.19 256 VAL A CA 1
ATOM 1823 C C . VAL A 1 256 ? 13.169 -1.703 2.509 1.00 94.19 256 VAL A C 1
ATOM 1825 O O . VAL A 1 256 ? 12.049 -1.688 1.993 1.00 94.19 256 VAL A O 1
ATOM 1828 N N . MET A 1 257 ? 13.470 -1.046 3.623 1.00 94.44 257 MET A N 1
ATOM 1829 C CA . MET A 1 257 ? 12.576 -0.057 4.210 1.00 94.44 257 MET A CA 1
ATOM 1830 C C . MET A 1 257 ? 12.840 1.294 3.545 1.00 94.44 257 MET A C 1
ATOM 1832 O O . MET A 1 257 ? 13.979 1.760 3.502 1.00 94.44 257 MET A O 1
ATOM 1836 N N . VAL A 1 258 ? 11.793 1.903 3.002 1.00 94.31 258 VAL A N 1
ATOM 1837 C CA . VAL A 1 258 ? 11.827 3.238 2.408 1.00 94.31 258 VAL A CA 1
ATOM 1838 C C . VAL A 1 258 ? 11.059 4.170 3.332 1.00 94.31 258 VAL A C 1
ATOM 1840 O O . VAL A 1 258 ? 9.865 3.967 3.546 1.00 94.31 258 VAL A O 1
ATOM 1843 N N . GLY A 1 259 ? 11.752 5.153 3.897 1.00 93.31 259 GLY A N 1
ATOM 1844 C CA . GLY A 1 259 ? 11.159 6.238 4.665 1.00 93.31 259 GLY A CA 1
ATOM 1845 C C . GLY A 1 259 ? 10.480 7.226 3.730 1.00 93.31 259 GLY A C 1
ATOM 1846 O O . GLY A 1 259 ? 10.977 7.488 2.635 1.00 93.31 259 GLY A O 1
ATOM 1847 N N . LEU A 1 260 ? 9.336 7.742 4.156 1.00 92.44 260 LEU A N 1
ATOM 1848 C CA . LEU A 1 260 ? 8.525 8.719 3.445 1.00 92.44 260 LEU A CA 1
ATOM 1849 C C . LEU A 1 260 ? 8.373 9.940 4.348 1.00 92.44 260 LEU A C 1
ATOM 1851 O O . LEU A 1 260 ? 7.995 9.792 5.510 1.00 92.44 260 LEU A O 1
ATOM 1855 N N . SER A 1 261 ? 8.635 11.128 3.813 1.00 90.19 261 SER A N 1
ATOM 1856 C CA . SER A 1 261 ? 8.355 12.389 4.497 1.00 90.19 261 SER A CA 1
ATOM 1857 C C . SER A 1 261 ? 7.679 13.373 3.553 1.00 90.19 261 SER A C 1
ATOM 1859 O O . SER A 1 261 ? 8.089 13.532 2.404 1.00 90.19 261 SER A O 1
ATOM 1861 N N . ALA A 1 262 ? 6.624 14.026 4.020 1.00 86.75 262 ALA A N 1
ATOM 1862 C CA . ALA A 1 262 ? 5.902 15.036 3.260 1.00 86.75 262 ALA A CA 1
ATOM 1863 C C . ALA A 1 262 ? 5.479 16.190 4.171 1.00 86.75 262 ALA A C 1
ATOM 1865 O O . ALA A 1 262 ? 5.149 15.985 5.338 1.00 86.75 262 ALA A O 1
ATOM 1866 N N . GLU A 1 263 ? 5.483 17.398 3.620 1.00 81.69 263 GLU A N 1
ATOM 1867 C CA . GLU A 1 263 ? 4.917 18.581 4.265 1.00 81.69 263 GLU A CA 1
ATOM 1868 C C . GLU A 1 263 ? 3.441 18.675 3.863 1.00 81.69 263 GLU A C 1
ATOM 1870 O O . GLU A 1 263 ? 3.114 18.666 2.673 1.00 81.69 263 GLU A O 1
ATOM 1875 N N . LEU A 1 264 ? 2.545 18.689 4.852 1.00 75.81 264 LEU A N 1
ATOM 1876 C CA . LEU A 1 264 ? 1.109 18.863 4.637 1.00 75.81 264 LEU A CA 1
ATOM 1877 C C . LEU A 1 264 ? 0.720 20.345 4.733 1.00 75.81 264 LEU A C 1
ATOM 1879 O O . LEU A 1 264 ? 1.462 21.152 5.285 1.00 75.81 264 LEU A O 1
ATOM 1883 N N . GLU A 1 265 ? -0.465 20.693 4.221 1.00 67.50 265 GLU A N 1
ATOM 1884 C CA . GLU A 1 265 ? -0.958 22.082 4.147 1.00 67.50 265 GLU A CA 1
ATOM 1885 C C . GLU A 1 265 ? -1.051 22.791 5.516 1.00 67.50 265 GLU A C 1
ATOM 1887 O O . GLU A 1 265 ? -0.952 24.014 5.568 1.00 67.50 265 GLU A O 1
ATOM 1892 N N . ASP A 1 266 ? -1.163 22.037 6.615 1.00 70.38 266 ASP A N 1
ATOM 1893 C CA . ASP A 1 266 ? -1.234 22.558 7.991 1.00 70.38 266 ASP A CA 1
ATOM 1894 C C . ASP A 1 266 ? 0.142 22.657 8.695 1.00 70.38 266 ASP A C 1
ATOM 1896 O O . ASP A 1 266 ? 0.210 22.632 9.926 1.00 70.38 266 ASP A O 1
ATOM 1900 N N . ASP A 1 267 ? 1.253 22.696 7.946 1.00 55.66 267 ASP A N 1
ATOM 1901 C CA . ASP A 1 267 ? 2.643 22.664 8.456 1.00 55.66 267 ASP A CA 1
ATOM 1902 C C . ASP A 1 267 ? 2.975 21.424 9.325 1.00 55.66 267 ASP A C 1
ATOM 1904 O O . ASP A 1 267 ? 4.007 21.354 10.000 1.00 55.66 267 ASP A O 1
ATOM 1908 N N . ALA A 1 268 ? 2.118 20.400 9.300 1.00 68.44 268 ALA A N 1
ATOM 1909 C CA . ALA A 1 268 ? 2.380 19.120 9.936 1.00 68.44 268 ALA A CA 1
ATOM 1910 C C . ALA A 1 268 ? 3.268 18.263 9.023 1.00 68.44 268 ALA A C 1
ATOM 1912 O O . ALA A 1 268 ? 2.875 17.897 7.913 1.00 68.44 268 ALA A O 1
ATOM 1913 N N . ALA A 1 269 ? 4.461 17.909 9.502 1.00 77.62 269 ALA A N 1
ATOM 1914 C CA . ALA A 1 269 ? 5.293 16.913 8.841 1.00 77.62 269 ALA A CA 1
ATOM 1915 C C . ALA A 1 269 ? 4.636 15.531 8.976 1.00 77.62 269 ALA A C 1
ATOM 1917 O O . ALA A 1 269 ? 4.434 15.030 10.085 1.00 77.62 269 ALA A O 1
ATOM 1918 N N . ALA A 1 270 ? 4.296 14.918 7.844 1.00 84.44 270 ALA A N 1
ATOM 1919 C CA . ALA A 1 270 ? 3.840 13.542 7.786 1.00 84.44 270 ALA A CA 1
ATOM 1920 C C . ALA A 1 270 ? 5.033 12.627 7.529 1.00 84.44 270 ALA A C 1
ATOM 1922 O O . ALA A 1 270 ? 5.728 12.763 6.521 1.00 84.44 270 ALA A O 1
ATOM 1923 N N . GLU A 1 271 ? 5.236 11.671 8.426 1.00 89.69 271 GLU A N 1
ATOM 1924 C CA . GLU A 1 271 ? 6.250 10.634 8.289 1.00 89.69 271 GLU A CA 1
ATOM 1925 C C . GLU A 1 271 ? 5.595 9.263 8.157 1.00 89.69 271 GLU A C 1
ATOM 1927 O O . GLU A 1 271 ? 4.517 8.988 8.694 1.00 89.69 271 GLU A O 1
ATOM 1932 N N . GLY A 1 272 ? 6.262 8.381 7.430 1.00 90.38 272 GLY A N 1
ATOM 1933 C CA . GLY A 1 272 ? 5.828 7.010 7.265 1.00 90.38 272 GLY A CA 1
ATOM 1934 C C . GLY A 1 272 ? 6.890 6.170 6.587 1.00 90.38 272 GLY A C 1
ATOM 1935 O O . GLY A 1 272 ? 8.015 6.606 6.342 1.00 90.38 272 GLY A O 1
ATOM 1936 N N . GLN A 1 273 ? 6.518 4.941 6.259 1.00 93.94 273 GLN A N 1
ATOM 1937 C CA . GLN A 1 273 ? 7.417 4.018 5.594 1.00 93.94 273 GLN A CA 1
ATOM 1938 C C . GLN A 1 273 ? 6.661 3.049 4.695 1.00 93.94 273 GLN A C 1
ATOM 1940 O O . GLN A 1 273 ? 5.463 2.805 4.861 1.00 93.94 273 GLN A O 1
ATOM 1945 N N . VAL A 1 274 ? 7.394 2.458 3.760 1.00 95.88 274 VAL A N 1
ATOM 1946 C CA . VAL A 1 274 ? 6.946 1.340 2.938 1.00 95.88 274 VAL A CA 1
ATOM 1947 C C . VAL A 1 274 ? 8.095 0.356 2.755 1.00 95.88 274 VAL A C 1
ATOM 1949 O O . VAL A 1 274 ? 9.253 0.743 2.611 1.00 95.88 274 VAL A O 1
ATOM 1952 N N . PHE A 1 275 ? 7.787 -0.937 2.760 1.00 96.62 275 PHE A N 1
ATOM 1953 C CA . PHE A 1 275 ? 8.758 -1.971 2.423 1.00 96.62 275 PHE A CA 1
ATOM 1954 C C . PHE A 1 275 ? 8.611 -2.349 0.955 1.00 96.62 275 PHE A C 1
ATOM 1956 O O . PHE A 1 275 ? 7.529 -2.741 0.523 1.00 96.62 275 PHE A O 1
ATOM 1963 N N . LEU A 1 276 ? 9.700 -2.272 0.196 1.00 97.06 276 LEU A N 1
ATOM 1964 C CA . LEU A 1 276 ? 9.699 -2.536 -1.242 1.00 97.06 276 LEU A CA 1
ATOM 1965 C C . LEU A 1 276 ? 10.825 -3.488 -1.610 1.00 97.06 276 LEU A C 1
ATOM 1967 O O . LEU A 1 276 ? 11.886 -3.480 -0.994 1.00 97.06 276 LEU A O 1
ATOM 1971 N N . GLN A 1 277 ? 10.600 -4.340 -2.608 1.00 95.50 277 GLN A N 1
ATOM 1972 C CA . GLN A 1 277 ? 11.631 -5.268 -3.066 1.00 95.50 277 GLN A CA 1
ATOM 1973 C C . GLN A 1 277 ? 12.866 -4.505 -3.572 1.00 95.50 277 GLN A C 1
ATOM 1975 O O . GLN A 1 277 ? 12.736 -3.556 -4.343 1.00 95.50 277 GLN A O 1
ATOM 1980 N N . GLN A 1 278 ? 14.062 -4.972 -3.200 1.00 91.62 278 GLN A N 1
ATOM 1981 C CA . GLN A 1 278 ? 15.319 -4.412 -3.701 1.00 91.62 278 GLN A CA 1
ATOM 1982 C C . GLN A 1 278 ? 15.556 -4.844 -5.153 1.00 91.62 278 GLN A C 1
ATOM 1984 O O . GLN A 1 278 ? 16.234 -5.839 -5.417 1.00 91.62 278 GLN A O 1
ATOM 1989 N N . ALA A 1 279 ? 14.945 -4.138 -6.102 1.00 90.94 279 ALA A N 1
ATOM 1990 C CA . ALA A 1 279 ? 15.075 -4.412 -7.528 1.00 90.94 279 ALA A CA 1
ATOM 1991 C C . ALA A 1 279 ? 14.849 -3.154 -8.375 1.00 90.94 279 ALA A C 1
ATOM 1993 O O . ALA A 1 279 ? 13.995 -2.330 -8.062 1.00 90.94 279 ALA A O 1
ATOM 1994 N N . GLU A 1 280 ? 15.563 -3.057 -9.499 1.00 87.69 280 GLU A N 1
ATOM 1995 C CA . GLU A 1 280 ? 15.438 -1.957 -10.473 1.00 87.69 280 GLU A CA 1
ATOM 1996 C C . GLU A 1 280 ? 14.042 -1.853 -11.113 1.00 87.69 280 GLU A C 1
ATOM 1998 O O . GLU A 1 280 ? 13.654 -0.804 -11.626 1.00 87.69 280 GLU A O 1
ATOM 2003 N N . THR A 1 281 ? 13.281 -2.951 -11.093 1.00 90.19 281 THR A N 1
ATOM 2004 C CA . THR A 1 281 ? 11.916 -3.029 -11.616 1.00 90.19 281 THR A CA 1
ATOM 2005 C C . THR A 1 281 ? 10.880 -2.453 -10.654 1.00 90.19 281 THR A C 1
ATOM 2007 O O . THR A 1 281 ? 9.722 -2.309 -11.044 1.00 90.19 281 THR A O 1
ATOM 2010 N N . VAL A 1 282 ? 11.268 -2.119 -9.417 1.00 95.62 282 VAL A N 1
ATOM 2011 C CA . VAL A 1 282 ? 10.414 -1.407 -8.462 1.00 95.62 282 VAL A CA 1
ATOM 2012 C C . VAL A 1 282 ? 10.749 0.075 -8.524 1.00 95.62 282 VAL A C 1
ATOM 2014 O O . VAL A 1 282 ? 11.879 0.491 -8.256 1.00 95.62 282 VAL A O 1
ATOM 2017 N N . ARG A 1 283 ? 9.753 0.866 -8.916 1.00 95.62 283 ARG A N 1
ATOM 2018 C CA . ARG A 1 283 ? 9.889 2.297 -9.179 1.00 95.62 283 ARG A CA 1
ATOM 2019 C C . ARG A 1 283 ? 8.837 3.055 -8.385 1.00 95.62 283 ARG A C 1
ATOM 2021 O O . ARG A 1 283 ? 7.688 2.623 -8.334 1.00 95.62 283 ARG A O 1
ATOM 2028 N N . LEU A 1 284 ? 9.236 4.170 -7.797 1.00 95.56 284 LEU A N 1
ATOM 2029 C CA . LEU A 1 284 ? 8.357 5.113 -7.122 1.00 95.56 284 LEU A CA 1
ATOM 2030 C C . LEU A 1 284 ? 8.067 6.282 -8.057 1.00 95.56 284 LEU A C 1
ATOM 2032 O O . LEU A 1 284 ? 8.979 6.762 -8.727 1.00 95.56 284 LEU A O 1
ATOM 2036 N N . GLY A 1 285 ? 6.811 6.714 -8.126 1.00 93.69 285 GLY A N 1
ATOM 2037 C CA . GLY A 1 285 ? 6.410 7.869 -8.922 1.00 93.69 285 GLY A CA 1
ATOM 2038 C C . GLY A 1 285 ? 7.043 9.159 -8.409 1.00 93.69 285 GLY A C 1
ATOM 2039 O O . GLY A 1 285 ? 7.140 9.374 -7.204 1.00 93.69 285 GLY A O 1
ATOM 2040 N N . GLN A 1 286 ? 7.463 10.015 -9.335 1.00 87.12 286 GLN A N 1
ATOM 2041 C CA . GLN A 1 286 ? 8.109 11.291 -9.046 1.00 87.12 286 GLN A CA 1
ATOM 2042 C C . GLN A 1 286 ? 7.511 12.367 -9.954 1.00 87.12 286 GLN A C 1
ATOM 2044 O O . GLN A 1 286 ? 7.372 12.158 -11.159 1.00 87.12 286 GLN A O 1
ATOM 2049 N N . ARG A 1 287 ? 7.133 13.510 -9.368 1.00 75.56 287 ARG A N 1
ATOM 2050 C CA . ARG A 1 287 ? 6.618 14.670 -10.117 1.00 75.56 287 ARG A CA 1
ATOM 2051 C C . ARG A 1 287 ? 7.705 15.644 -10.563 1.00 75.56 287 ARG A C 1
ATOM 2053 O O . ARG A 1 287 ? 7.526 16.312 -11.574 1.00 75.56 287 ARG A O 1
ATOM 2060 N N . GLU A 1 288 ? 8.808 15.726 -9.827 1.00 63.34 288 GLU A N 1
ATOM 2061 C CA . GLU A 1 288 ? 9.904 16.664 -10.090 1.00 63.34 288 GLU A CA 1
ATOM 2062 C C . GLU A 1 288 ? 11.170 15.918 -10.501 1.00 63.34 288 GLU A C 1
ATOM 2064 O O . GLU A 1 288 ? 11.678 15.145 -9.705 1.00 63.34 288 GLU A O 1
ATOM 2069 N N . GLY A 1 289 ? 11.717 16.153 -11.693 1.00 62.53 289 GLY A N 1
ATOM 2070 C CA . GLY A 1 289 ? 12.940 15.498 -12.177 1.00 62.53 289 GLY A CA 1
ATOM 2071 C C . GLY A 1 289 ? 12.918 15.287 -13.691 1.00 62.53 289 GLY A C 1
ATOM 2072 O O . GLY A 1 289 ? 11.901 15.541 -14.333 1.00 62.53 289 GLY A O 1
ATOM 2073 N N . ASP A 1 290 ? 14.038 14.825 -14.258 1.00 61.09 290 ASP A N 1
ATOM 2074 C CA . ASP A 1 290 ? 14.119 14.491 -15.692 1.00 61.09 290 ASP A CA 1
ATOM 2075 C C . ASP A 1 290 ? 13.285 13.241 -16.033 1.00 61.09 290 ASP A C 1
ATOM 2077 O O . ASP A 1 290 ? 12.710 13.148 -17.118 1.00 61.09 290 ASP A O 1
ATOM 2081 N N . ASP A 1 291 ? 13.183 12.307 -15.081 1.00 72.38 291 ASP A N 1
ATOM 2082 C CA . ASP A 1 291 ? 12.354 11.107 -15.156 1.00 72.38 291 ASP A CA 1
ATOM 2083 C C . ASP A 1 291 ? 11.151 11.227 -14.208 1.00 72.38 291 ASP A C 1
ATOM 2085 O O . ASP A 1 291 ? 11.254 11.746 -13.097 1.00 72.38 291 ASP A O 1
ATOM 2089 N N . SER A 1 292 ? 10.004 10.667 -14.602 1.00 81.88 292 SER A N 1
ATOM 2090 C CA . SER A 1 292 ? 8.789 10.647 -13.770 1.00 81.88 292 SER A CA 1
ATOM 2091 C C . SER A 1 292 ? 8.817 9.573 -12.666 1.00 81.88 292 SER A C 1
ATOM 2093 O O . SER A 1 292 ? 7.763 9.109 -12.218 1.00 81.88 292 SER A O 1
ATOM 2095 N N . PHE A 1 293 ? 10.006 9.084 -12.291 1.00 92.06 293 PHE A N 1
ATOM 2096 C CA . PHE A 1 293 ? 10.183 8.037 -11.289 1.00 92.06 293 PHE A CA 1
ATOM 2097 C C . PHE A 1 293 ? 11.601 7.976 -10.700 1.00 92.06 293 PHE A C 1
ATOM 2099 O O . PHE A 1 293 ? 12.573 8.322 -11.363 1.00 92.06 293 PHE A O 1
ATOM 2106 N N . VAL A 1 294 ? 11.716 7.366 -9.517 1.00 92.12 294 VAL A N 1
ATOM 2107 C CA . VAL A 1 294 ? 12.982 6.916 -8.911 1.00 92.12 294 VAL A CA 1
ATOM 2108 C C . VAL A 1 294 ? 12.952 5.399 -8.697 1.00 92.12 294 VAL A C 1
ATOM 2110 O O . VAL A 1 294 ? 11.914 4.835 -8.344 1.00 92.12 294 VAL A O 1
ATOM 2113 N N . ARG A 1 295 ? 14.063 4.688 -8.937 1.00 93.56 295 ARG A N 1
ATOM 2114 C CA . ARG A 1 295 ? 14.144 3.242 -8.646 1.00 93.56 295 ARG A CA 1
ATOM 2115 C C . ARG A 1 295 ? 14.483 3.023 -7.182 1.00 93.56 295 ARG A C 1
ATOM 2117 O O . ARG A 1 295 ? 15.303 3.740 -6.621 1.00 93.56 295 ARG A O 1
ATOM 2124 N N . VAL A 1 296 ? 13.953 1.953 -6.595 1.00 93.06 296 VAL A N 1
ATOM 2125 C CA . VAL A 1 296 ? 14.280 1.572 -5.209 1.00 93.06 296 VAL A CA 1
ATOM 2126 C C . VAL A 1 296 ? 15.784 1.313 -5.026 1.00 93.06 296 VAL A C 1
ATOM 2128 O O . VAL A 1 296 ? 16.343 1.613 -3.975 1.00 93.06 296 VAL A O 1
ATOM 2131 N N . THR A 1 297 ? 16.466 0.817 -6.063 1.00 91.44 297 THR A N 1
ATOM 2132 C CA . THR A 1 297 ? 17.923 0.602 -6.058 1.00 91.44 297 THR A CA 1
ATOM 2133 C C . THR A 1 297 ? 18.744 1.884 -6.025 1.00 91.44 297 THR A C 1
ATOM 2135 O O . THR A 1 297 ? 19.901 1.830 -5.613 1.00 91.44 297 THR A O 1
ATOM 2138 N N . ASP A 1 298 ? 18.154 3.002 -6.446 1.00 91.38 298 ASP A N 1
ATOM 2139 C CA . ASP A 1 298 ? 18.841 4.277 -6.657 1.00 91.38 298 ASP A CA 1
ATOM 2140 C C . ASP A 1 298 ? 18.606 5.242 -5.474 1.00 91.38 298 ASP A C 1
ATOM 2142 O O . ASP A 1 298 ? 19.148 6.345 -5.454 1.00 91.38 298 ASP A O 1
ATOM 2146 N N . LEU A 1 299 ? 17.814 4.831 -4.471 1.00 89.62 299 LEU A N 1
ATOM 2147 C CA . LEU A 1 299 ? 17.532 5.624 -3.274 1.00 89.62 299 LEU A CA 1
ATOM 2148 C C . LEU A 1 299 ? 18.791 5.822 -2.422 1.00 89.62 299 LEU A C 1
ATOM 2150 O O . LEU A 1 299 ? 19.475 4.861 -2.057 1.00 89.62 299 LEU A O 1
ATOM 2154 N N . SER A 1 300 ? 19.049 7.072 -2.037 1.00 83.62 300 SER A N 1
ATOM 2155 C CA . SER A 1 300 ? 20.097 7.406 -1.076 1.00 83.62 300 SER A CA 1
ATOM 2156 C C . SER A 1 300 ? 19.757 6.863 0.310 1.00 83.62 300 SER A C 1
ATOM 2158 O O . SER A 1 300 ? 18.610 6.932 0.756 1.00 83.62 300 SER A O 1
ATOM 2160 N N . THR A 1 301 ? 20.767 6.352 1.006 1.00 78.44 301 THR A N 1
ATOM 2161 C CA . THR A 1 301 ? 20.670 5.969 2.416 1.00 78.44 301 THR A CA 1
ATOM 2162 C C . THR A 1 301 ? 20.710 7.207 3.299 1.00 78.44 301 THR A C 1
ATOM 2164 O O . THR A 1 301 ? 21.643 8.004 3.171 1.00 78.44 301 THR A O 1
ATOM 2167 N N . ASP A 1 302 ? 19.755 7.345 4.218 1.00 65.00 302 ASP A N 1
ATOM 2168 C CA . ASP A 1 302 ? 19.886 8.324 5.297 1.00 65.00 302 ASP A CA 1
ATOM 2169 C C . ASP A 1 302 ? 20.927 7.821 6.300 1.00 65.00 302 ASP A C 1
ATOM 2171 O O . ASP A 1 302 ? 20.729 6.821 6.993 1.00 65.00 302 ASP A O 1
ATOM 2175 N N . ALA A 1 303 ? 22.059 8.519 6.376 1.00 42.31 303 ALA A N 1
ATOM 2176 C CA . ALA A 1 303 ? 23.007 8.348 7.464 1.00 42.31 303 ALA A CA 1
ATOM 2177 C C . ALA A 1 303 ? 22.429 9.049 8.699 1.00 42.31 303 ALA A C 1
ATOM 2179 O O . ALA A 1 303 ? 22.748 10.208 8.963 1.00 42.31 303 ALA A O 1
ATOM 2180 N N . GLN A 1 304 ? 21.547 8.376 9.443 1.00 38.41 304 GLN A N 1
ATOM 2181 C CA . GLN A 1 304 ? 21.207 8.851 10.783 1.00 38.41 304 GLN A CA 1
ATOM 2182 C C . GLN A 1 304 ? 22.504 8.903 11.602 1.00 38.41 304 GLN A C 1
ATOM 2184 O O . GLN A 1 304 ? 23.179 7.888 11.785 1.00 38.41 304 GLN A O 1
ATOM 2189 N N . THR A 1 305 ? 22.883 10.125 11.983 1.00 30.22 305 THR A N 1
ATOM 2190 C CA . THR A 1 305 ? 24.007 10.436 12.875 1.00 30.22 305 THR A CA 1
ATOM 2191 C C . THR A 1 305 ? 23.521 10.403 14.313 1.00 30.22 305 THR A C 1
ATOM 2193 O O . THR A 1 305 ? 22.370 10.843 14.533 1.00 30.22 305 THR A O 1
#

Secondary structure (DSSP, 8-state):
--SSSS-SSSS-EEEE----------------------------S-S--TTHHHHHHHHHHHTTTT-EEEEEE--HHHHHHHHHGGGT--SEEEE-TT--HHHHHHHHHHHHHHHHHHHHHHTT-SS----PPP----EEEEEPPTTSSSS-EEEEEEEEEESS---TTEEEEEESSSSS-EEEEEETS--SSS--EEEEEEEEETT-EEEBTTSS-EEETTT--TT-EEEEEETTT--EEEEEEEEEEEEEEEEEEEEEEEE-TTSPEEEEEEEEESSTT-EEE-SSSSSSEEEGGGPPB----

Foldseek 3Di:
DPPPPPPPDDAAEDEAEPDDPPDPPDDDDDDDDDDDDPDPPDPDDDDPDPQLVVLLVVVVVCPPVSHFYEYEDQDLVCQLSQLCRVHRHGPYYDYDPPHDPSNVVSNVVSVVVVVVVVVVVCVPVDDDDDPFPDDFAWDKFFEADPDPPPQWDKAFWKKFFFPDFAAQQKFWWKFLDPVHTFGKGAQQDDDPPDDGDRRITRGAHQNMWTAFQVNHDIDGNVPDDFQTWGWMAGLPVRDIGTTTTHDMDTDIAIWHKMKIWGQDPVRDIDIGITTGGQDQSTWTACNDDPDRTDGPVRGHHDPPD

Nearest PDB structures (foldseek):
  5bkh-assembly1_A  TM=4.513E-01  e=2.855E-02  Pyrococcus horikoshii OT3
  2nxi-assembly2_E  TM=7.523E-01  e=3.118E+00  Aquifex aeolicus
  4o1s-assembly1_A  TM=3.511E-01  e=2.735E-01  Thermoplasma volcanium GSS1
  4qfm-assembly1_A  TM=1.595E-01  e=2.581E-01  Saccharolobus solfataricus P2

Organism: NCBI:txid2749911

pLDDT: mean 76.72, std 22.04, range [26.75, 98.69]

Mean predicted aligned error: 17.43 Å

Radius of gyration: 24.66 Å; Cα contacts (8 Å, |Δi|>4): 584; chains: 1; bounding box: 69×60×66 Å

=== Feature glossary ===
Key to the feature types in this record:

— What the protein is —

Primary structure: the covalent order of the twenty standard amino acids along the backbone. Two proteins with the same sequence will (almost always) fold to the same structure; two with 30% identity often share a fold but not the details.

Database cross-references. InterPro integrates a dozen domain/family signature databases into unified entries with residue-range hits. GO terms attach function/process/location labels with evidence codes. CATH codes position the fold in a four-level structural taxonomy. Organism is the NCBI-taxonomy species name.

— Where its atoms are —

The mmCIF block holds the 3D Cartesian coordinates of each backbone atom (N, Cα, C, O) in ångströms. mmCIF is the PDB's canonical archive format — a tagged-loop text representation of the atomic model.

Six rendered views show the 3D structure from the faces of a cube — i.e. along ±x, ±y, ±z. Rendering representation is drawn randomly per protein from cartoon (secondary-structure ribbons), sticks (backbone bonds), or molecular surface; coloring is either N→C rainbow (blue at the N-terminus through red at the C-terminus) or one color per chain.

— Local backbone conformation —

DSSP 8-state secondary structure assigns each residue one of H (α-helix), G (3₁₀-helix), I (π-helix), E (extended β-strand), B (isolated β-bridge), T (hydrogen-bonded turn), S (bend), or '-' (coil). The assignment is computed from backbone hydrogen-bond geometry via the Kabsch–Sander algorithm.

P-SEA three-state annotation labels each residue as helix, strand, or coil based purely on the geometry of the Cα trace. It serves as a fallback when the full backbone (and thu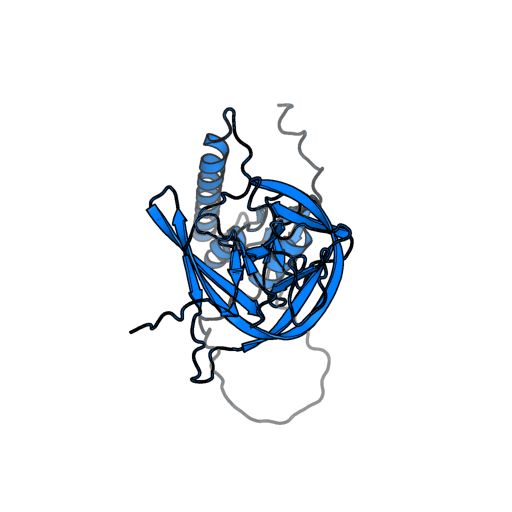s DSSP) is unavailable.

The φ/ψ torsion pair specifies the backbone conformation at each residue. φ rotates about the N–Cα bond, ψ about the Cα–C bond. Steric clashes forbid most of the (φ, ψ) plane — the allowed regions (α-helix basin, β-sheet basin, left-handed helix) are the Ramachandran-allowed regions.

— Global shape and packing —

The geometric summary reports three shape descriptors. Rg (radius of gyration) measures how spread out the Cα atoms are about their centre of mass; compact globular proteins have small Rg, elongated or unfolded ones large. Cα contacts (<8 Å, |i−j|>4) count long-range residue pairs in spatial proximity — high for tightly packed folds, near zero for rods or random coil. The bounding-box extents give the protein's footprint along x, y, z in Å.

Accessible surface area quantifies burial. A residue with SASA near zero is packed into the hydrophobic core; one with SASA >100 Å² sits on the surface. Computed here via the Shrake–Rupley numerical algorithm with a 1.4 Å probe.

Plot images: a contact map (which residues are close in 3D, as an N×N binary image), a Ramachandran scatter (backbone torsion angles, revealing secondary-structure composition at a glance), and — for AlphaFold structures — a PAE heatmap (pairwise prediction confidence).

— Structural neighborhood —

The Foldseek 3Di string encodes local tertiary geometry as a 20-letter alphabet — one character per residue — derived from the relative positions of nea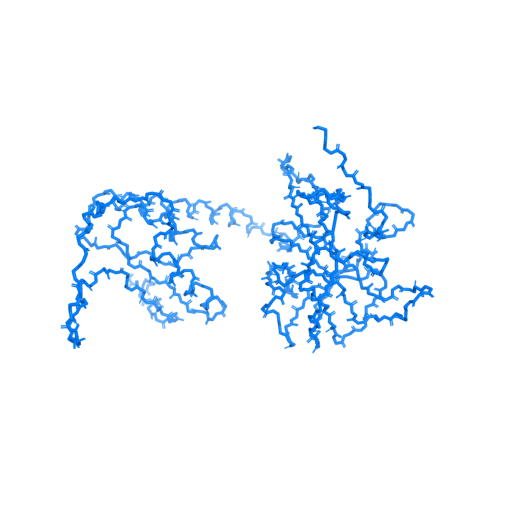rby Cα atoms. Unlike the amino-acid sequence, 3Di is a direct function of the 3D structure, so two proteins with the same fold have similar 3Di strings even at low sequence identity.

Nearest PDB neighbors are the top structural matches found by Foldseek when searching this structure against the entire Protein Data Bank. Each hit reports a TM-score (0 to 1; >0.5 almost always implies the same fold) and an E-value. These are *structural* homologs — they may share no detectable sequence similarity.

— Confidence and disorder —

For AlphaFold models, the B-factor field carries pLDDT — the model's own estimate of local accuracy on a 0–100 scale. Regions with pLDDT<50 should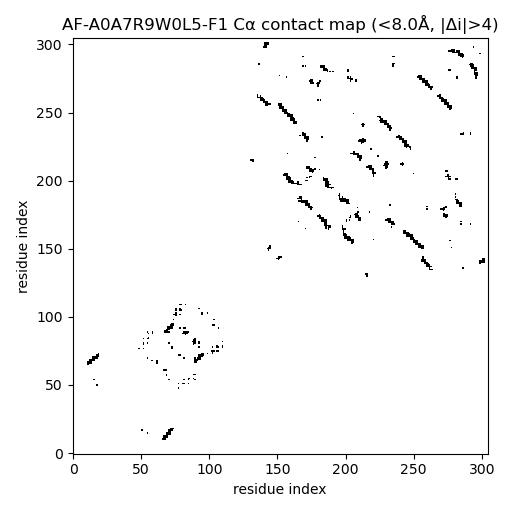 be treated as essentially unmodeled; they often correspond to intrinsically disordered segments.

B-factor (Debye–Waller factor) reflects atomic displacement in the crystal lattice. It is an experimental observable (units Å²), not a prediction; low values mean the atom is pinned down, high values mean it moves or is heterogeneous across the crystal.

Predicted aligned error is AlphaFold's pairwise confidence. Unlike pLDDT (per-residue), PAE is per-residue-pair and captures whether two parts of the structure are correctly placed relative to each other. Units are ångströms of expected positional error.